Protein AF-A0A8J1VUS4-F1 (afdb_monomer)

Foldseek 3Di:
DDDQKFWDWAWAVVDVVIWIKIWMWHDDPQKIKIKIWTDDPDPDIWIWIFIGHDDVPPDDPVQQSVQRVVPQWDKDFDDDPDPWTWIWIWRDGPPDDIDTTITTTDPPVVVCVVVVVVSVVVVVVVVPPDPPVVVVVVVVVVVVVVVVVVVVVVVVVVVVVVVVCVVVVPPDDDDDDDDDDDDDDDDDDDDDDDDDDDDDDDDDDDDDDDD

Secondary structure (DSSP, 8-state):
----EEEEEEEETTSSS-EEEEEEEEEETTEEEEEEEEEETTTEEEEEEEEEE--TTT--HHHHHHHHHTT-EEEEE---SSS---EEEEE--TTSPPEEEEEEE-S-GGGGHHHHHHHHHHHHHHTTS---HHHHHHHHHHHHHHHHHHHHHHHHHHHHHHHHHHHHTTS--------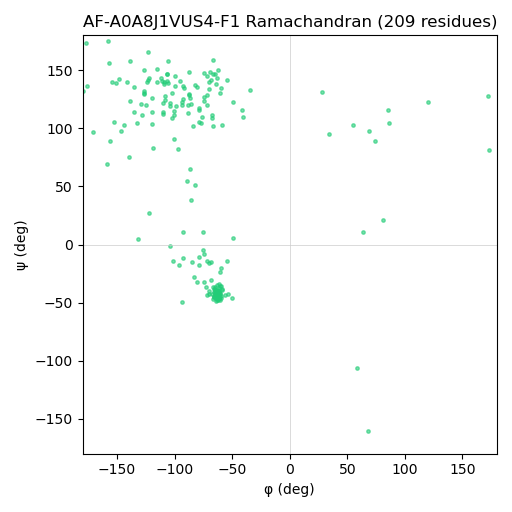--PPP---------------------------

Mean predicted aligned error: 17.46 Å

Solvent-accessible surface area (backbone atoms only — not comparable to full-atom values): 13247 Å² total; per-residue (Å²): 132,86,79,62,63,48,70,45,80,38,78,43,73,87,43,89,73,62,45,60,34,42,37,37,38,36,62,54,92,79,30,30,44,34,38,39,35,31,80,46,79,94,87,41,67,46,34,28,40,32,75,48,75,72,51,92,85,75,67,63,67,68,53,54,53,48,20,53,75,72,57,36,54,50,80,45,81,45,91,52,98,52,99,60,65,28,38,29,42,37,38,47,34,86,100,52,78,68,46,77,44,71,21,40,69,44,91,65,43,80,81,45,49,68,60,52,50,54,48,50,54,52,55,56,56,56,71,68,55,77,76,56,65,66,59,57,50,50,52,53,53,52,50,54,52,51,52,50,50,52,51,50,52,51,50,50,51,51,52,50,51,53,51,47,51,61,66,69,68,68,85,81,76,82,92,76,80,85,78,86,78,85,83,82,87,82,89,77,90,83,86,87,80,86,84,87,75,89,78,86,80,84,89,84,79,77,86,88,86,91,133

Radius of gyration: 33.49 Å; Cα contacts (8 Å, |Δi|>4): 218; chains: 1; bounding box: 90×68×63 Å

Nearest PDB structures (foldseek):
  3qwm-assembly1_A-2  TM=2.963E-01  e=3.599E-01  Homo sapiens
  5nly-assembly1_A  TM=3.372E-01  e=8.463E-01  Homo sapiens
  4c0a-assembly2_A  TM=2.879E-01  e=6.478E-01  Homo sapiens
  1obu-assembly1_B  TM=2.461E-01  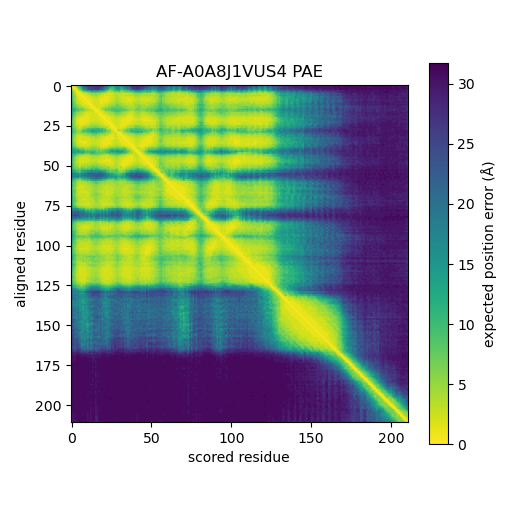e=1.230E+00  Homarus gammarus

Structure (mmCIF, N/CA/C/O backbone):
data_AF-A0A8J1VUS4-F1
#
_entry.id   AF-A0A8J1VUS4-F1
#
loop_
_atom_site.group_PDB
_atom_site.id
_atom_site.type_symbol
_atom_site.label_atom_id
_atom_site.label_alt_id
_atom_site.label_comp_id
_atom_site.label_asym_id
_atom_site.label_entity_id
_atom_site.label_seq_id
_atom_site.pdbx_PDB_ins_code
_atom_site.Cartn_x
_atom_site.Cartn_y
_atom_site.Cartn_z
_atom_site.occupancy
_atom_site.B_iso_or_equiv
_atom_site.auth_seq_id
_atom_site.auth_comp_id
_atom_site.auth_asym_id
_atom_site.auth_atom_id
_atom_site.pdbx_PDB_model_num
ATOM 1 N N . MET A 1 1 ? 16.080 -15.128 7.575 1.00 31.81 1 MET A N 1
ATOM 2 C CA . MET A 1 1 ? 15.874 -14.695 6.175 1.00 31.81 1 MET A CA 1
ATOM 3 C C . MET A 1 1 ? 15.305 -13.288 6.236 1.00 31.81 1 MET A C 1
ATOM 5 O O . MET A 1 1 ? 14.175 -13.146 6.674 1.00 31.81 1 MET A O 1
ATOM 9 N N . SER A 1 2 ? 16.121 -12.262 5.977 1.00 37.81 2 SER A N 1
ATOM 10 C CA . SER A 1 2 ? 15.735 -10.862 6.221 1.00 37.81 2 SER A CA 1
ATOM 11 C C . SER A 1 2 ? 14.703 -10.403 5.193 1.00 37.81 2 SER A C 1
ATOM 13 O O . SER A 1 2 ? 14.959 -10.454 3.991 1.00 37.81 2 SER A O 1
ATOM 15 N N . ALA A 1 3 ? 13.533 -10.011 5.685 1.00 51.19 3 ALA A N 1
ATOM 16 C CA . ALA A 1 3 ? 12.338 -9.664 4.932 1.00 51.19 3 ALA A CA 1
ATOM 17 C C . ALA A 1 3 ? 12.338 -8.184 4.510 1.00 51.19 3 ALA A C 1
ATOM 19 O O . ALA A 1 3 ? 11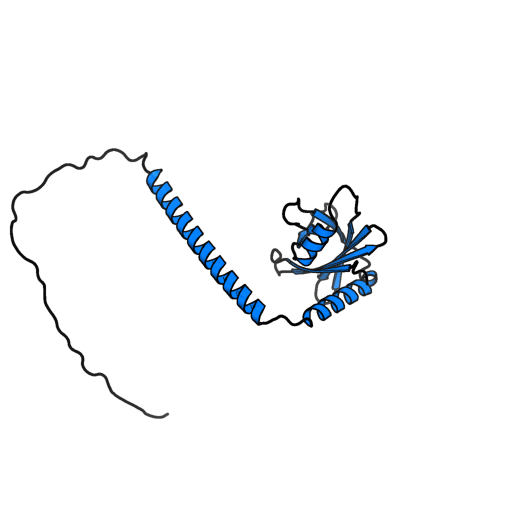.487 -7.419 4.938 1.00 51.19 3 ALA A O 1
ATOM 20 N N . ASP A 1 4 ? 13.270 -7.766 3.654 1.00 71.62 4 ASP A N 1
ATOM 21 C CA . ASP A 1 4 ? 13.363 -6.358 3.217 1.00 71.62 4 ASP A CA 1
ATOM 22 C C . ASP A 1 4 ? 12.438 -6.046 2.009 1.00 71.62 4 ASP A C 1
ATOM 24 O O . ASP A 1 4 ? 12.797 -5.311 1.083 1.00 71.62 4 ASP A O 1
ATOM 28 N N . SER A 1 5 ? 11.236 -6.633 2.009 1.00 79.62 5 SER A N 1
ATOM 29 C CA . SER A 1 5 ? 10.191 -6.398 1.006 1.00 79.62 5 SER A CA 1
ATOM 30 C C . SER A 1 5 ? 8.837 -6.209 1.683 1.00 79.62 5 SER A C 1
ATOM 32 O O . SER A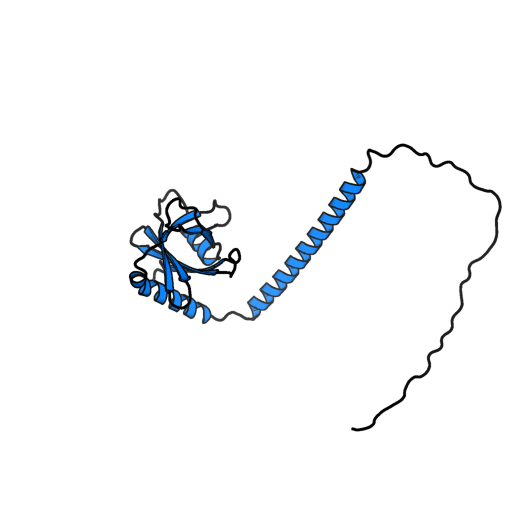 1 5 ? 8.279 -7.158 2.239 1.00 79.62 5 SER A O 1
ATOM 34 N N . LEU A 1 6 ? 8.282 -5.008 1.568 1.00 87.62 6 LEU A N 1
ATOM 35 C CA . LEU A 1 6 ? 6.936 -4.665 2.015 1.00 87.62 6 LEU A CA 1
ATOM 36 C C . LEU A 1 6 ? 5.983 -4.685 0.827 1.00 87.62 6 LEU A C 1
ATOM 38 O O . LEU A 1 6 ? 6.347 -4.307 -0.287 1.00 87.62 6 LEU A O 1
ATOM 42 N N . TYR A 1 7 ? 4.752 -5.112 1.072 1.00 89.88 7 TYR A N 1
ATOM 43 C CA . TYR A 1 7 ? 3.714 -5.173 0.055 1.00 89.88 7 TYR A CA 1
ATOM 44 C C . TYR A 1 7 ? 2.341 -4.992 0.693 1.00 89.88 7 TYR A C 1
ATOM 46 O O . TYR A 1 7 ? 2.058 -5.546 1.759 1.00 89.88 7 TYR A O 1
ATOM 54 N N . GLN A 1 8 ? 1.487 -4.221 0.025 1.00 90.06 8 GLN A N 1
ATOM 55 C CA . GLN A 1 8 ? 0.143 -3.926 0.499 1.00 90.06 8 GLN A CA 1
ATOM 56 C C . GLN A 1 8 ? -0.791 -3.600 -0.669 1.00 90.06 8 GLN A C 1
ATOM 58 O O . GLN A 1 8 ? -0.419 -2.880 -1.594 1.00 90.06 8 GLN A O 1
ATOM 63 N N . VAL A 1 9 ? -2.027 -4.093 -0.601 1.00 92.00 9 VAL A N 1
ATOM 64 C CA . VAL A 1 9 ? -3.112 -3.637 -1.476 1.00 92.00 9 VAL A CA 1
ATOM 65 C C . VAL A 1 9 ? -3.776 -2.412 -0.843 1.00 92.00 9 VAL A C 1
ATOM 67 O O . VAL A 1 9 ? -4.204 -2.459 0.309 1.00 92.00 9 VAL A O 1
ATOM 70 N N . ILE A 1 10 ? -3.859 -1.317 -1.593 1.00 91.94 10 ILE A N 1
ATOM 71 C CA . ILE A 1 10 ? -4.486 -0.059 -1.185 1.00 91.94 10 ILE A CA 1
ATOM 72 C C . ILE A 1 10 ? -5.790 0.106 -1.964 1.00 91.94 10 ILE A C 1
ATOM 74 O O . ILE A 1 10 ? -5.797 0.100 -3.197 1.00 91.94 10 ILE A O 1
ATOM 78 N N . HIS A 1 11 ? -6.894 0.288 -1.244 1.00 90.31 11 HIS A N 1
ATOM 79 C CA . HIS A 1 11 ? -8.218 0.510 -1.818 1.00 90.31 11 HIS A CA 1
ATOM 80 C C . HIS A 1 11 ? -8.564 2.004 -1.779 1.00 90.31 11 HIS A C 1
ATOM 82 O O . HIS A 1 11 ? -8.784 2.573 -0.713 1.00 90.31 11 HIS A O 1
ATOM 88 N N . ASP A 1 12 ? -8.630 2.651 -2.942 1.00 88.44 12 ASP A N 1
ATOM 89 C CA . ASP A 1 12 ? -8.973 4.069 -3.061 1.00 88.44 12 ASP A CA 1
ATOM 90 C C . ASP A 1 12 ? -10.435 4.255 -3.481 1.00 88.44 12 ASP A C 1
ATOM 92 O O . ASP A 1 12 ? -10.783 4.345 -4.664 1.00 88.44 12 ASP A O 1
ATOM 96 N N . HIS A 1 13 ? -11.299 4.350 -2.472 1.00 85.69 13 HIS A N 1
ATOM 97 C CA . HIS A 1 13 ? -12.739 4.564 -2.632 1.00 85.69 13 HIS A CA 1
ATOM 98 C C . HIS A 1 13 ? -13.120 6.001 -3.022 1.00 85.69 13 HIS A C 1
ATOM 100 O O . HIS A 1 13 ? -14.293 6.271 -3.270 1.00 85.69 13 HIS A O 1
ATOM 106 N N . ARG A 1 14 ? -12.156 6.932 -3.084 1.00 83.00 14 ARG A N 1
ATOM 107 C CA . ARG A 1 14 ? -12.409 8.330 -3.479 1.00 83.00 14 ARG A CA 1
ATOM 108 C C . ARG A 1 14 ? -12.545 8.497 -4.991 1.00 83.00 14 ARG A C 1
ATOM 110 O O . ARG A 1 14 ? -13.047 9.516 -5.456 1.00 83.00 14 ARG A O 1
ATOM 117 N N . THR A 1 15 ? -12.087 7.514 -5.763 1.00 79.75 15 THR A N 1
ATOM 118 C CA . THR A 1 15 ? -12.245 7.495 -7.219 1.00 79.75 15 THR A CA 1
ATOM 119 C C . THR A 1 15 ? -13.572 6.851 -7.619 1.00 79.75 15 THR A C 1
ATOM 121 O O . THR A 1 15 ? -14.079 5.969 -6.930 1.00 79.75 15 THR A O 1
ATOM 124 N N . GLN A 1 16 ? -14.148 7.302 -8.736 1.00 81.69 16 GLN A N 1
ATOM 125 C CA . GLN A 1 16 ? -15.306 6.666 -9.365 1.00 81.69 16 GLN A CA 1
ATOM 126 C C . GLN A 1 16 ? -14.920 6.220 -10.785 1.00 81.69 16 GLN A C 1
ATOM 128 O O . GLN A 1 16 ? -14.615 7.080 -11.616 1.00 81.69 16 GLN A O 1
ATOM 133 N N . PRO A 1 17 ? -14.884 4.904 -11.072 1.00 84.38 17 PRO A N 1
ATOM 134 C CA . PRO A 1 17 ? -15.067 3.790 -10.128 1.00 84.38 17 PRO A CA 1
ATOM 135 C C . PRO A 1 17 ? -13.922 3.696 -9.091 1.00 84.38 17 PRO A C 1
ATOM 137 O O . PRO A 1 17 ? -12.833 4.210 -9.374 1.00 84.38 17 PRO A O 1
ATOM 140 N N . PRO A 1 18 ? -14.141 3.045 -7.924 1.00 87.44 18 PRO A N 1
ATOM 141 C CA . PRO A 1 18 ? -13.089 2.786 -6.943 1.00 87.44 18 PRO A CA 1
ATOM 142 C C . PRO A 1 18 ? -11.904 2.064 -7.574 1.00 87.44 18 PRO A C 1
ATOM 144 O O . PRO A 1 18 ? -12.083 1.171 -8.404 1.00 87.44 18 PRO A O 1
ATOM 147 N N . ARG A 1 19 ? -10.692 2.428 -7.158 1.00 89.00 19 ARG A N 1
ATOM 148 C CA . ARG A 1 19 ? -9.454 1.857 -7.696 1.00 89.00 19 ARG A CA 1
ATOM 149 C C . ARG A 1 19 ? -8.689 1.088 -6.641 1.00 89.00 19 ARG A C 1
ATOM 151 O O . ARG A 1 19 ? -8.751 1.395 -5.455 1.00 89.00 19 ARG A O 1
ATOM 158 N N . GLN A 1 20 ? -7.948 0.095 -7.106 1.00 91.94 20 GLN A N 1
ATOM 159 C CA . GLN A 1 20 ? -7.028 -0.672 -6.286 1.00 91.94 20 GLN A CA 1
ATOM 160 C C . GLN A 1 20 ? -5.612 -0.425 -6.776 1.00 91.94 20 GLN A C 1
ATOM 162 O O . GLN A 1 20 ? -5.353 -0.362 -7.983 1.00 91.94 20 GLN A O 1
ATOM 167 N N . TYR A 1 21 ? -4.704 -0.293 -5.825 1.00 93.69 21 TYR A N 1
ATOM 168 C CA . TYR A 1 21 ? -3.285 -0.194 -6.089 1.00 93.69 21 TYR A CA 1
ATOM 169 C C . TYR A 1 21 ? -2.566 -1.296 -5.329 1.00 93.69 21 TYR A C 1
ATOM 171 O O . TYR A 1 21 ? -2.908 -1.586 -4.187 1.00 93.69 21 TYR A O 1
ATOM 179 N N . LEU A 1 22 ? -1.551 -1.889 -5.941 1.00 94.44 22 LEU A N 1
ATOM 180 C CA . LEU A 1 22 ? -0.591 -2.717 -5.227 1.00 94.44 22 LEU A CA 1
ATOM 181 C C . LEU A 1 22 ? 0.655 -1.875 -4.981 1.00 94.44 22 LEU A C 1
ATOM 183 O O . LEU A 1 22 ? 1.333 -1.466 -5.920 1.00 94.44 22 LEU A O 1
ATOM 187 N N . PHE A 1 23 ? 0.936 -1.605 -3.716 1.00 93.94 23 PHE A N 1
ATOM 188 C CA . PHE A 1 23 ? 2.159 -0.957 -3.283 1.00 93.94 23 PHE A CA 1
ATOM 189 C C . PHE A 1 23 ? 3.204 -2.011 -2.939 1.00 93.94 23 PHE A C 1
ATOM 191 O O . PHE A 1 23 ? 2.901 -2.998 -2.265 1.00 93.94 23 PHE A O 1
ATOM 198 N N . THR A 1 24 ? 4.440 -1.782 -3.372 1.00 92.81 24 THR A N 1
ATOM 199 C CA . THR A 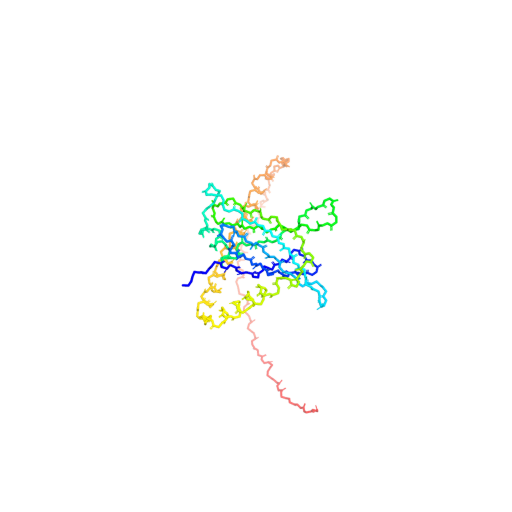1 24 ? 5.593 -2.575 -2.955 1.00 92.81 24 THR A CA 1
ATOM 200 C C . THR A 1 24 ? 6.759 -1.658 -2.616 1.00 92.81 24 THR A C 1
ATOM 202 O O . THR A 1 24 ? 7.079 -0.757 -3.394 1.00 92.81 24 THR A O 1
ATOM 205 N N . ALA A 1 25 ? 7.435 -1.930 -1.505 1.00 90.31 25 ALA A N 1
ATOM 206 C CA . ALA A 1 25 ? 8.696 -1.298 -1.153 1.00 90.31 25 ALA A CA 1
ATOM 207 C C . ALA A 1 25 ? 9.761 -2.382 -1.032 1.00 90.31 25 ALA A C 1
ATOM 209 O O . ALA A 1 25 ? 9.581 -3.356 -0.307 1.00 90.31 25 ALA A O 1
ATOM 210 N N . ASN A 1 26 ? 10.863 -2.227 -1.756 1.00 88.25 26 ASN A N 1
ATOM 211 C CA . ASN A 1 26 ? 11.967 -3.177 -1.738 1.00 88.25 26 ASN A CA 1
ATOM 212 C C . ASN A 1 26 ? 13.260 -2.445 -1.435 1.00 88.25 26 ASN A C 1
ATOM 214 O O . ASN A 1 26 ? 13.564 -1.437 -2.077 1.00 88.25 26 ASN A O 1
ATOM 218 N N . ARG A 1 27 ? 14.047 -2.971 -0.504 1.00 82.19 27 ARG A N 1
ATOM 219 C CA . ARG A 1 27 ? 15.335 -2.366 -0.193 1.00 82.19 27 ARG A CA 1
ATOM 220 C C . ARG A 1 27 ? 16.352 -2.650 -1.295 1.00 82.19 27 ARG A C 1
ATOM 222 O O . ARG A 1 27 ? 16.593 -3.795 -1.671 1.00 82.19 27 ARG A O 1
ATOM 229 N N . VAL A 1 28 ? 16.974 -1.591 -1.796 1.00 77.75 28 VAL A N 1
ATOM 230 C CA . VAL A 1 28 ? 18.088 -1.629 -2.741 1.00 77.75 28 VAL A CA 1
ATOM 231 C C . VAL A 1 28 ? 19.267 -0.939 -2.066 1.00 77.75 28 VAL A C 1
ATOM 233 O O . VAL A 1 28 ? 19.314 0.283 -1.957 1.00 77.75 28 VAL A O 1
ATOM 236 N N . LEU A 1 29 ? 20.233 -1.731 -1.594 1.00 77.88 29 LEU A N 1
ATOM 237 C CA . LEU A 1 29 ? 21.363 -1.247 -0.794 1.00 77.88 29 LEU A CA 1
ATOM 238 C C . LEU A 1 29 ? 20.890 -0.535 0.492 1.00 77.88 29 LEU A C 1
ATOM 240 O O . LEU A 1 29 ? 20.461 -1.195 1.439 1.00 77.88 29 LEU A O 1
ATOM 244 N N . ARG A 1 30 ? 20.992 0.799 0.543 1.00 76.62 30 ARG A N 1
ATOM 245 C CA . ARG A 1 30 ? 20.582 1.632 1.686 1.00 76.62 30 ARG A CA 1
ATOM 246 C C . ARG A 1 30 ? 19.231 2.317 1.486 1.00 76.62 30 ARG A C 1
ATOM 248 O O . ARG A 1 30 ? 18.652 2.756 2.472 1.00 76.62 30 ARG A O 1
ATOM 255 N N . ASP A 1 31 ? 18.726 2.344 0.258 1.00 82.81 31 ASP A N 1
ATOM 256 C CA . ASP A 1 31 ? 17.499 3.049 -0.096 1.00 82.81 31 ASP A CA 1
ATOM 257 C C . ASP A 1 31 ? 16.348 2.070 -0.322 1.00 82.81 31 ASP A C 1
ATOM 259 O O . ASP A 1 31 ? 16.544 0.893 -0.632 1.00 82.81 31 ASP A O 1
ATOM 263 N N . TRP A 1 32 ? 15.125 2.567 -0.204 1.00 85.75 32 TRP A N 1
ATOM 264 C CA . TRP A 1 32 ? 13.918 1.824 -0.532 1.00 85.75 32 TRP A CA 1
ATOM 265 C C . TRP A 1 32 ? 13.425 2.216 -1.918 1.00 85.75 32 TRP A C 1
ATOM 267 O O . TRP A 1 32 ? 13.077 3.366 -2.177 1.00 85.75 32 TRP A O 1
ATOM 277 N N . GLY A 1 33 ? 13.367 1.244 -2.822 1.00 89.56 33 GLY A N 1
ATOM 278 C CA . GLY A 1 33 ? 12.673 1.383 -4.093 1.00 89.56 33 GLY A CA 1
ATOM 279 C C . GLY A 1 33 ? 11.175 1.205 -3.879 1.00 89.56 33 GLY A C 1
ATOM 280 O O . GLY A 1 33 ? 10.734 0.117 -3.505 1.00 89.56 33 GLY A O 1
ATOM 281 N N . LEU A 1 34 ? 10.410 2.262 -4.130 1.00 91.88 34 LEU A N 1
ATOM 282 C CA . LEU A 1 34 ? 8.959 2.294 -3.986 1.00 91.88 34 LEU A CA 1
ATOM 283 C C . LEU A 1 34 ? 8.293 2.121 -5.341 1.00 91.88 34 LEU A C 1
ATOM 285 O O . LEU A 1 34 ? 8.707 2.740 -6.324 1.00 91.88 34 LEU A O 1
ATOM 289 N N . GLN A 1 35 ? 7.255 1.296 -5.389 1.00 93.69 35 GLN A N 1
ATOM 290 C CA . GLN A 1 35 ? 6.521 0.990 -6.608 1.00 93.69 35 GLN A CA 1
ATOM 291 C C . GLN A 1 35 ? 5.027 0.894 -6.320 1.00 93.69 35 GLN A C 1
ATOM 293 O O . GLN A 1 35 ? 4.614 0.333 -5.307 1.00 93.69 35 GLN A O 1
ATOM 298 N N . LEU A 1 36 ? 4.226 1.435 -7.231 1.00 94.69 36 LEU A N 1
ATOM 299 C CA . LEU A 1 36 ? 2.774 1.409 -7.166 1.00 94.69 36 LEU A CA 1
ATOM 300 C C . LEU A 1 36 ? 2.226 0.902 -8.495 1.00 94.69 36 LEU A C 1
ATOM 302 O O . LEU A 1 36 ? 2.470 1.508 -9.535 1.00 94.69 36 LEU A O 1
ATOM 306 N N . PHE A 1 37 ? 1.481 -0.193 -8.447 1.00 94.69 37 PHE A N 1
ATOM 307 C CA . PHE A 1 37 ? 0.893 -0.855 -9.606 1.00 94.69 37 PHE A CA 1
ATOM 308 C C . PHE A 1 37 ? -0.620 -0.650 -9.612 1.00 94.69 37 PHE A C 1
ATOM 310 O O . PHE A 1 37 ? -1.259 -0.746 -8.565 1.00 94.69 37 PHE A O 1
ATOM 317 N N . THR A 1 38 ? -1.218 -0.405 -10.777 1.00 92.81 38 THR A N 1
ATOM 318 C CA . THR A 1 38 ? -2.681 -0.417 -10.935 1.00 92.81 38 THR A CA 1
ATOM 319 C C . THR A 1 38 ? -3.063 -0.885 -12.337 1.00 92.81 38 THR A C 1
ATOM 321 O O . THR A 1 38 ? -2.376 -0.515 -13.297 1.00 92.81 38 THR A O 1
ATOM 324 N N . PRO A 1 39 ? -4.142 -1.669 -12.489 1.00 90.19 39 PRO A N 1
ATOM 325 C CA . PRO A 1 39 ? -4.685 -1.956 -13.808 1.00 90.19 39 PRO A CA 1
ATOM 326 C C . PRO A 1 39 ? -5.188 -0.667 -14.469 1.00 90.19 39 PRO A C 1
ATOM 328 O O . PRO A 1 39 ? -5.736 0.234 -13.821 1.00 90.19 39 PRO A O 1
ATOM 331 N N . HIS A 1 40 ? -5.007 -0.572 -15.777 1.00 84.62 40 HIS A N 1
ATOM 332 C CA . HIS A 1 40 ? -5.470 0.527 -16.600 1.00 84.62 40 HIS A CA 1
ATOM 333 C C . HIS A 1 40 ? -6.172 -0.020 -17.843 1.00 84.62 40 HIS A C 1
ATOM 335 O O . HIS A 1 40 ? -5.530 -0.480 -18.769 1.00 84.62 40 HIS A O 1
ATOM 341 N N . GLY A 1 41 ? -7.504 0.034 -17.879 1.00 81.38 41 GLY A N 1
ATOM 342 C CA . GLY A 1 41 ? -8.247 -0.671 -18.929 1.00 81.38 41 GLY A CA 1
ATOM 343 C C . GLY A 1 41 ? -8.133 -2.190 -18.773 1.00 81.38 41 GLY A C 1
ATOM 344 O O . GLY A 1 41 ? -7.828 -2.668 -17.681 1.00 81.38 41 GLY A O 1
ATOM 345 N N . ASP A 1 42 ? -8.405 -2.923 -19.850 1.00 77.19 42 ASP A N 1
ATOM 346 C CA . ASP A 1 42 ? -8.569 -4.379 -19.779 1.00 77.19 42 ASP A CA 1
ATOM 347 C C . ASP A 1 42 ? -7.230 -5.140 -19.764 1.00 77.19 42 ASP A C 1
ATOM 349 O O . ASP A 1 42 ? -7.126 -6.147 -19.071 1.00 77.19 42 ASP A O 1
ATOM 353 N N . ASP A 1 43 ? -6.191 -4.619 -20.432 1.00 78.00 43 ASP A N 1
ATOM 354 C CA . ASP A 1 43 ? -4.904 -5.320 -20.621 1.00 78.00 43 ASP A CA 1
ATOM 355 C C . ASP A 1 43 ? -3.656 -4.474 -20.298 1.00 78.00 43 ASP A C 1
ATOM 357 O O . ASP A 1 43 ? -2.529 -4.923 -20.517 1.00 78.00 43 ASP A O 1
ATOM 361 N N . ASP A 1 44 ? -3.816 -3.247 -19.796 1.00 85.88 44 ASP A N 1
ATOM 362 C CA . ASP A 1 44 ? -2.681 -2.365 -19.502 1.00 85.88 44 ASP A CA 1
ATOM 363 C C . ASP A 1 44 ? -2.431 -2.231 -17.990 1.00 85.88 44 ASP A C 1
ATOM 365 O O . ASP A 1 44 ? -3.332 -2.291 -17.149 1.00 85.88 44 ASP A O 1
ATOM 369 N N . LEU A 1 45 ? -1.158 -2.086 -17.630 1.00 90.25 45 LEU A N 1
ATOM 370 C CA . LEU A 1 45 ? -0.673 -1.990 -16.261 1.00 90.25 45 LEU A CA 1
ATOM 371 C C . LEU A 1 45 ? 0.135 -0.708 -16.137 1.00 90.25 45 LEU A C 1
ATOM 373 O O . LEU A 1 45 ? 1.176 -0.551 -16.769 1.00 90.25 45 LEU A O 1
ATOM 377 N N . ARG A 1 46 ? -0.287 0.190 -15.248 1.00 91.31 46 ARG A N 1
ATOM 378 C CA . ARG A 1 46 ? 0.499 1.385 -14.936 1.00 91.31 46 ARG A CA 1
ATOM 379 C C . ARG A 1 46 ? 1.353 1.167 -13.705 1.00 91.31 46 ARG A C 1
ATOM 381 O O . ARG A 1 46 ? 0.903 0.584 -12.715 1.00 91.31 46 ARG A O 1
ATOM 388 N N . VAL A 1 47 ? 2.572 1.692 -13.774 1.00 93.69 47 VAL A N 1
ATOM 389 C CA . VAL A 1 47 ? 3.551 1.638 -12.692 1.00 93.69 47 VAL A CA 1
ATOM 390 C C . VAL A 1 47 ? 4.038 3.042 -12.388 1.00 93.69 47 VAL A C 1
ATOM 392 O O . VAL A 1 47 ? 4.459 3.767 -13.287 1.00 93.69 47 VAL A O 1
ATOM 395 N N . TRP A 1 48 ? 4.021 3.404 -11.109 1.00 94.44 48 TRP A N 1
ATOM 396 C CA . TRP A 1 48 ? 4.746 4.563 -10.606 1.00 94.44 48 TRP A CA 1
ATOM 397 C C . TRP A 1 48 ? 5.896 4.103 -9.732 1.00 94.44 48 TRP A C 1
ATOM 399 O O . TRP A 1 48 ? 5.751 3.153 -8.965 1.00 94.44 48 TRP A O 1
ATOM 409 N N . THR A 1 49 ? 7.032 4.783 -9.839 1.00 93.12 49 THR A N 1
ATOM 410 C CA . THR A 1 49 ? 8.247 4.460 -9.095 1.00 93.12 49 THR A CA 1
ATOM 411 C C . THR A 1 49 ? 8.766 5.673 -8.342 1.00 93.12 49 THR A C 1
ATOM 413 O O . THR A 1 49 ? 8.582 6.820 -8.752 1.00 93.12 49 THR A O 1
ATOM 416 N N . GLY A 1 50 ? 9.424 5.418 -7.222 1.00 90.56 50 GLY A N 1
ATOM 417 C CA . GLY A 1 50 ? 10.112 6.431 -6.443 1.00 90.56 50 GLY A CA 1
ATOM 418 C C . GLY A 1 50 ? 11.179 5.801 -5.570 1.00 90.56 50 GLY A C 1
ATOM 419 O O . GLY A 1 50 ? 11.331 4.579 -5.518 1.00 90.56 50 GLY A O 1
ATOM 420 N N . VAL A 1 51 ? 11.933 6.655 -4.894 1.00 87.75 51 VAL A N 1
ATOM 421 C CA . VAL A 1 51 ? 12.988 6.234 -3.979 1.00 87.75 51 VAL A CA 1
ATOM 422 C C . VAL A 1 51 ? 12.737 6.904 -2.644 1.00 87.75 51 VAL A C 1
ATOM 424 O O . VAL A 1 51 ? 12.557 8.119 -2.582 1.00 87.75 51 VAL A O 1
ATOM 427 N N . TRP A 1 52 ? 12.739 6.109 -1.585 1.00 84.50 52 TRP A N 1
ATOM 428 C CA . TRP A 1 52 ? 12.792 6.594 -0.221 1.00 84.50 52 TRP A CA 1
ATOM 429 C C . TRP A 1 52 ? 14.213 6.412 0.304 1.00 84.50 52 TRP A C 1
ATOM 431 O O . TRP A 1 52 ? 14.690 5.295 0.505 1.00 84.50 52 TRP A O 1
ATOM 441 N N . MET A 1 53 ? 14.900 7.540 0.466 1.00 77.75 53 MET A N 1
ATOM 442 C CA . MET A 1 53 ? 16.239 7.588 1.039 1.00 77.75 53 MET A CA 1
ATOM 443 C C . MET A 1 53 ? 16.114 7.656 2.552 1.00 77.75 53 MET A C 1
ATOM 445 O O . MET A 1 53 ? 15.518 8.596 3.080 1.00 77.75 53 MET A O 1
ATOM 449 N N . PHE A 1 54 ? 16.684 6.675 3.245 1.00 68.25 54 PHE A N 1
ATOM 450 C CA . PHE A 1 54 ? 16.747 6.712 4.697 1.00 68.25 54 PHE A CA 1
ATOM 451 C C . PHE A 1 54 ? 17.855 7.682 5.106 1.00 68.25 54 PHE A C 1
ATOM 453 O O . PHE A 1 54 ? 19.044 7.385 4.972 1.00 68.25 54 PHE A O 1
ATOM 460 N N . ARG A 1 55 ? 17.475 8.869 5.574 1.00 66.56 55 ARG A N 1
ATOM 461 C CA . ARG A 1 55 ? 18.389 9.734 6.317 1.00 66.56 55 ARG A CA 1
ATOM 462 C C . ARG A 1 55 ? 18.162 9.412 7.786 1.00 66.56 55 ARG A C 1
ATOM 464 O O . ARG A 1 55 ? 17.039 9.514 8.257 1.00 66.56 55 ARG A O 1
ATOM 471 N N . GLU A 1 56 ? 19.218 9.012 8.491 1.00 53.62 56 GLU A N 1
ATOM 472 C CA . GLU A 1 56 ? 19.175 8.571 9.900 1.00 53.62 56 GLU A CA 1
ATOM 473 C C . GLU A 1 56 ? 18.527 9.585 10.865 1.00 53.62 56 GLU A C 1
ATOM 475 O O . GLU A 1 56 ? 18.205 9.229 11.991 1.00 53.62 56 GLU A O 1
ATOM 480 N N . ALA A 1 57 ? 18.333 10.834 10.432 1.00 56.03 57 ALA A N 1
ATOM 481 C CA . ALA A 1 57 ? 17.714 11.902 11.208 1.00 56.03 57 ALA A CA 1
ATOM 482 C C . ALA A 1 57 ? 16.194 12.045 11.010 1.00 56.03 57 ALA A C 1
ATOM 484 O O . ALA A 1 57 ? 15.585 12.801 11.761 1.00 56.03 57 ALA A O 1
ATOM 485 N N . ASP A 1 58 ? 15.596 11.378 10.015 1.00 62.66 58 ASP A N 1
ATOM 486 C CA . ASP A 1 58 ? 14.234 11.713 9.601 1.00 62.66 58 ASP A CA 1
ATOM 487 C C . ASP A 1 58 ? 13.182 10.846 10.320 1.00 62.66 58 ASP A C 1
ATOM 489 O O . ASP A 1 58 ? 12.272 11.428 10.896 1.00 62.66 58 ASP A O 1
ATOM 493 N N . PHE A 1 59 ? 13.293 9.504 10.371 1.00 67.06 59 PHE A N 1
ATOM 494 C CA . PHE A 1 59 ? 12.265 8.628 10.983 1.00 67.06 59 PHE A CA 1
ATOM 495 C C . PHE A 1 59 ? 12.808 7.260 11.421 1.00 67.06 59 PHE A C 1
ATOM 497 O O . PHE A 1 59 ? 13.778 6.763 10.846 1.00 67.06 59 PHE A O 1
ATOM 504 N N . ASP A 1 60 ? 12.145 6.610 12.384 1.00 76.06 60 ASP A N 1
ATOM 505 C CA . ASP A 1 60 ? 12.425 5.213 12.726 1.00 76.06 60 ASP A CA 1
ATOM 506 C C . ASP A 1 60 ? 11.863 4.277 11.642 1.00 76.06 60 ASP A C 1
ATOM 508 O O . ASP A 1 60 ? 10.672 4.281 11.318 1.00 76.06 60 ASP A O 1
ATOM 512 N N . LYS A 1 61 ? 12.740 3.449 11.067 1.00 77.38 61 LYS A N 1
ATOM 513 C CA . LYS A 1 61 ? 12.383 2.444 10.059 1.00 77.38 61 LYS A CA 1
ATOM 514 C C . LYS A 1 61 ? 11.256 1.540 10.564 1.00 77.38 61 LYS A C 1
ATOM 516 O O . LYS A 1 61 ? 10.347 1.221 9.798 1.00 77.38 61 LYS A O 1
ATOM 521 N N . GLU A 1 62 ? 11.333 1.118 11.822 1.00 81.81 62 GLU A N 1
ATOM 522 C CA . GLU A 1 62 ? 10.403 0.147 12.400 1.00 81.81 62 GLU A CA 1
ATOM 523 C C . GLU A 1 62 ? 8.983 0.715 12.468 1.00 81.81 62 GLU A C 1
ATOM 525 O O . GLU A 1 62 ? 8.015 0.010 12.175 1.00 81.81 62 GLU A O 1
ATOM 530 N N . VAL A 1 63 ? 8.860 2.014 12.749 1.00 82.94 63 VAL A N 1
ATOM 531 C CA . VAL A 1 63 ? 7.578 2.724 12.808 1.00 82.94 63 VAL A CA 1
ATOM 532 C C . VAL A 1 63 ? 6.916 2.787 11.431 1.00 82.94 63 VAL A C 1
ATOM 534 O O . VAL A 1 63 ? 5.728 2.480 11.293 1.00 82.94 63 VAL A O 1
ATOM 537 N N . VAL A 1 64 ? 7.681 3.098 10.382 1.00 80.38 64 VAL A N 1
ATOM 538 C CA . VAL A 1 64 ? 7.155 3.141 9.008 1.00 80.38 64 VAL A CA 1
ATOM 539 C C . VAL A 1 64 ? 6.762 1.746 8.519 1.00 80.38 64 VAL A C 1
ATOM 541 O O . VAL A 1 64 ? 5.696 1.575 7.926 1.00 80.38 64 VAL A O 1
ATOM 544 N N . GLU A 1 65 ? 7.580 0.727 8.790 1.00 83.38 65 GLU A N 1
ATOM 545 C CA . GLU A 1 65 ? 7.249 -0.663 8.453 1.00 83.38 65 GLU A CA 1
ATOM 546 C C . GLU A 1 65 ? 5.987 -1.141 9.183 1.00 83.38 65 GLU A C 1
ATOM 548 O O . GLU A 1 65 ? 5.136 -1.801 8.578 1.00 83.38 65 GLU A O 1
ATOM 553 N N . ALA A 1 66 ? 5.830 -0.784 10.460 1.00 84.62 66 ALA A N 1
ATOM 554 C CA . ALA A 1 66 ? 4.638 -1.093 11.240 1.00 84.62 66 ALA A CA 1
ATOM 555 C C . ALA A 1 66 ? 3.395 -0.399 10.670 1.00 84.62 66 ALA A C 1
ATOM 557 O O . ALA A 1 66 ? 2.379 -1.062 10.464 1.00 84.62 66 ALA A O 1
ATOM 558 N N . ALA A 1 67 ? 3.484 0.891 10.333 1.00 86.06 67 ALA A N 1
ATOM 559 C CA . ALA A 1 67 ? 2.396 1.633 9.699 1.00 86.06 67 ALA A CA 1
ATOM 560 C C . ALA A 1 67 ? 1.980 0.998 8.362 1.00 86.06 67 ALA A C 1
ATOM 562 O O . ALA A 1 67 ? 0.786 0.868 8.077 1.00 86.06 67 ALA A O 1
ATOM 563 N N . ILE A 1 68 ? 2.957 0.525 7.578 1.00 86.81 68 ILE A N 1
ATOM 564 C CA . ILE A 1 68 ? 2.692 -0.156 6.310 1.00 86.81 68 ILE A CA 1
ATOM 565 C C . ILE A 1 68 ? 1.981 -1.488 6.503 1.00 86.81 68 ILE A C 1
ATOM 567 O O . ILE A 1 68 ? 0.967 -1.757 5.857 1.00 86.81 68 ILE A O 1
ATOM 571 N N . ASN A 1 69 ? 2.461 -2.310 7.428 1.00 84.12 69 ASN A N 1
ATOM 572 C CA . ASN A 1 69 ? 1.827 -3.592 7.716 1.00 84.12 69 ASN A CA 1
ATOM 573 C C . ASN A 1 69 ? 0.447 -3.437 8.378 1.00 84.12 69 ASN A C 1
ATOM 575 O O . ASN A 1 69 ? -0.428 -4.268 8.141 1.00 84.12 69 ASN A O 1
ATOM 579 N N . ALA A 1 70 ? 0.230 -2.369 9.150 1.00 84.19 70 ALA A N 1
ATOM 580 C CA . ALA A 1 70 ? -1.061 -2.016 9.746 1.00 84.19 70 ALA A CA 1
ATOM 581 C C . ALA A 1 70 ? -2.061 -1.434 8.731 1.00 84.19 70 ALA A C 1
ATOM 583 O O . ALA A 1 70 ? -3.234 -1.242 9.044 1.00 84.19 70 ALA A O 1
ATOM 584 N N . GLY A 1 71 ? -1.609 -1.160 7.509 1.00 84.62 71 GLY A N 1
ATOM 585 C CA . GLY A 1 71 ? -2.441 -0.673 6.427 1.00 84.62 71 GLY A CA 1
ATOM 586 C C . GLY A 1 71 ? -2.729 0.826 6.457 1.00 84.62 71 GLY A C 1
ATOM 587 O O . GLY A 1 71 ? -3.684 1.274 5.824 1.00 84.62 71 GLY A O 1
ATOM 588 N N . LEU A 1 72 ? -1.898 1.609 7.147 1.00 89.06 72 LEU A N 1
ATOM 589 C CA . LEU A 1 72 ? -2.019 3.063 7.285 1.00 89.06 72 LEU A CA 1
ATOM 590 C C . LEU A 1 72 ? -1.422 3.797 6.072 1.00 89.06 72 LEU A C 1
ATOM 592 O O . LEU A 1 72 ? -0.583 4.689 6.210 1.00 89.06 72 LEU A O 1
ATOM 596 N N . LEU A 1 73 ? -1.848 3.379 4.876 1.00 90.75 73 LEU A N 1
ATOM 597 C CA . LEU A 1 73 ? -1.440 3.950 3.596 1.00 90.75 73 LEU A CA 1
ATOM 598 C C . LEU A 1 73 ? -2.639 4.402 2.792 1.00 90.75 73 LEU A C 1
ATOM 600 O O . LEU A 1 73 ? -3.619 3.672 2.631 1.00 90.75 73 LEU A O 1
ATOM 604 N N . HIS A 1 74 ? -2.483 5.550 2.148 1.00 90.25 74 HIS A N 1
ATOM 605 C CA . HIS A 1 74 ? -3.373 5.971 1.082 1.00 90.25 74 HIS A CA 1
ATOM 606 C C . HIS A 1 74 ? -2.599 6.602 -0.071 1.00 90.25 74 HIS A C 1
ATOM 608 O O . HIS A 1 74 ? -1.463 7.052 0.065 1.00 90.25 74 HIS A O 1
ATOM 614 N N . VAL A 1 75 ? -3.225 6.604 -1.246 1.00 91.25 75 VAL A N 1
ATOM 615 C CA . VAL A 1 75 ? -2.645 7.164 -2.473 1.00 91.25 75 VAL A CA 1
ATOM 616 C C . VAL A 1 75 ? -3.368 8.449 -2.818 1.00 91.25 75 VAL A C 1
ATOM 618 O O . VAL A 1 75 ? -4.585 8.450 -2.940 1.00 91.25 75 VAL A O 1
ATOM 621 N N . GLU A 1 76 ? -2.653 9.538 -3.030 1.00 89.12 76 GLU A N 1
ATOM 622 C CA . GLU A 1 76 ? -3.209 10.786 -3.541 1.00 89.12 76 GLU A CA 1
ATOM 623 C C . GLU A 1 76 ? -2.682 11.060 -4.944 1.00 89.12 76 GLU A C 1
ATOM 625 O O . GLU A 1 76 ? -1.529 10.778 -5.269 1.00 89.12 76 GLU A O 1
ATOM 630 N N . LYS A 1 77 ? -3.531 11.624 -5.804 1.00 83.38 77 LYS A N 1
ATOM 631 C CA . LYS A 1 77 ? -3.073 12.111 -7.105 1.00 83.38 77 LYS A CA 1
ATOM 632 C C . LYS A 1 77 ? -2.395 13.458 -6.897 1.00 83.38 77 LYS A C 1
ATOM 634 O O . LYS A 1 77 ? -3.035 14.418 -6.471 1.00 83.38 77 LYS A O 1
ATOM 639 N N . GLY A 1 78 ? -1.107 13.522 -7.207 1.00 69.62 78 GLY A N 1
ATOM 640 C CA . GLY A 1 78 ? -0.363 14.769 -7.253 1.00 69.62 78 GLY A CA 1
ATOM 641 C C . GLY A 1 78 ? -0.819 15.631 -8.429 1.00 69.62 78 GLY A C 1
ATOM 642 O O . GLY A 1 78 ? -1.211 15.129 -9.484 1.00 69.62 78 GLY A O 1
ATOM 643 N N . HIS A 1 79 ? -0.750 16.948 -8.252 1.00 58.03 79 HIS A N 1
ATOM 644 C CA . HIS A 1 79 ? -0.960 17.899 -9.338 1.00 58.03 79 HIS A CA 1
ATOM 645 C C . HIS A 1 79 ? 0.383 18.143 -10.030 1.00 58.03 79 HIS A C 1
ATOM 647 O O . HIS A 1 79 ? 1.284 18.729 -9.433 1.00 58.03 79 HIS A O 1
ATOM 653 N N . SER A 1 80 ? 0.524 17.714 -11.283 1.00 54.72 80 SER A N 1
ATOM 654 C CA . SER A 1 80 ? 1.669 18.087 -12.119 1.00 54.72 80 SER A CA 1
ATOM 655 C C . SER A 1 80 ? 1.237 19.095 -13.180 1.00 54.72 80 SER A C 1
ATOM 657 O O . SER A 1 80 ? 0.142 19.003 -13.729 1.00 54.72 80 SER A O 1
ATOM 659 N N . ARG A 1 81 ? 2.097 20.084 -13.452 1.00 52.91 81 ARG A N 1
ATOM 660 C CA . ARG A 1 81 ? 1.893 21.116 -14.492 1.00 52.91 81 ARG A CA 1
ATOM 661 C C . ARG A 1 81 ? 2.206 20.620 -15.907 1.00 52.91 81 ARG A C 1
ATOM 663 O O . ARG A 1 81 ? 1.936 21.325 -16.871 1.00 52.91 81 ARG A O 1
ATOM 670 N N . VAL A 1 82 ? 2.815 19.448 -16.009 1.00 50.69 82 VAL A N 1
ATOM 671 C CA . VAL A 1 82 ? 3.203 18.764 -17.245 1.00 50.69 82 VAL A CA 1
ATOM 672 C C . VAL A 1 82 ? 2.497 17.412 -17.194 1.00 50.69 82 VAL A C 1
ATOM 674 O O . VAL A 1 82 ? 2.395 16.878 -16.093 1.00 50.69 82 VAL A O 1
ATOM 677 N N . ASP A 1 83 ? 2.019 16.883 -18.325 1.00 50.56 83 ASP A N 1
ATOM 678 C CA . ASP A 1 83 ? 1.149 15.690 -18.505 1.00 50.56 83 ASP A CA 1
ATOM 679 C C . ASP A 1 83 ? 1.556 14.378 -17.785 1.00 50.56 83 ASP A C 1
ATOM 681 O O . ASP A 1 83 ? 0.932 13.330 -17.949 1.00 50.56 83 ASP A O 1
ATOM 685 N N . ASP A 1 84 ? 2.592 14.417 -16.960 1.00 62.22 84 ASP A N 1
ATOM 686 C CA . ASP A 1 84 ? 3.067 13.349 -16.106 1.00 62.22 84 ASP A CA 1
ATOM 687 C C . ASP A 1 84 ? 2.274 13.317 -14.786 1.00 62.22 84 ASP A C 1
ATOM 689 O O . ASP A 1 84 ? 2.469 14.133 -13.880 1.00 62.22 84 ASP A O 1
ATOM 693 N N . VAL A 1 85 ? 1.330 12.380 -14.671 1.00 70.06 85 VAL A N 1
ATOM 694 C CA . VAL A 1 85 ? 0.547 12.178 -13.442 1.00 70.06 85 VAL A CA 1
ATOM 695 C C . VAL A 1 85 ? 1.475 11.659 -12.345 1.00 70.06 85 VAL A C 1
ATOM 697 O O . VAL A 1 85 ? 1.895 10.502 -12.370 1.00 70.06 85 VAL A O 1
ATOM 700 N N . MET A 1 86 ? 1.764 12.506 -11.359 1.00 82.44 86 MET A N 1
ATOM 701 C CA . MET A 1 86 ? 2.495 12.121 -10.155 1.00 82.44 86 MET A CA 1
ATOM 702 C C . MET A 1 86 ? 1.535 11.471 -9.155 1.00 82.44 86 MET A C 1
ATOM 704 O O . MET A 1 86 ? 0.428 11.962 -8.941 1.00 82.44 86 MET A O 1
ATOM 708 N N . MET A 1 87 ? 1.957 10.379 -8.527 1.00 86.19 87 MET A N 1
ATOM 709 C CA . MET A 1 87 ? 1.224 9.762 -7.420 1.00 86.19 87 MET A CA 1
ATOM 710 C C . MET A 1 87 ? 1.955 10.057 -6.121 1.00 86.19 87 MET A C 1
ATOM 712 O O . MET A 1 87 ? 3.178 9.992 -6.076 1.00 86.19 87 MET A O 1
ATOM 716 N N . MET A 1 88 ? 1.222 10.373 -5.067 1.00 87.56 88 MET A N 1
ATOM 717 C CA . MET A 1 88 ? 1.764 10.534 -3.728 1.00 87.56 88 MET A CA 1
ATOM 718 C C . MET A 1 88 ? 1.279 9.371 -2.871 1.00 87.56 88 MET A C 1
ATOM 720 O O . MET A 1 88 ? 0.078 9.156 -2.745 1.00 87.56 88 MET A O 1
ATOM 724 N N . VAL A 1 89 ? 2.200 8.599 -2.306 1.00 86.88 89 VAL A N 1
ATOM 725 C CA . VAL A 1 89 ? 1.875 7.606 -1.280 1.00 86.88 89 VAL A CA 1
ATOM 726 C C . VAL A 1 89 ? 2.075 8.271 0.065 1.00 86.88 89 VAL A C 1
ATOM 728 O O . VAL A 1 89 ? 3.176 8.733 0.359 1.00 86.88 89 VAL A O 1
ATOM 731 N N . VAL A 1 90 ? 1.012 8.331 0.854 1.00 87.69 90 VAL A N 1
ATOM 732 C CA . VAL A 1 90 ? 1.046 8.882 2.203 1.00 87.69 90 VAL A CA 1
ATOM 733 C C . VAL A 1 90 ? 1.019 7.720 3.183 1.00 87.69 90 VAL A C 1
ATOM 735 O O . VAL A 1 90 ? 0.098 6.905 3.146 1.00 87.69 90 VAL A O 1
ATOM 738 N N . VAL A 1 91 ? 2.038 7.637 4.033 1.00 87.94 91 VAL A N 1
ATOM 739 C CA . VAL A 1 91 ? 2.083 6.723 5.178 1.00 87.94 91 VAL A CA 1
ATOM 740 C C . VAL A 1 91 ? 1.776 7.549 6.417 1.00 87.94 91 VAL A C 1
ATOM 742 O O . VAL A 1 91 ? 2.365 8.609 6.602 1.00 87.94 91 VAL A O 1
ATOM 745 N N . SER A 1 92 ? 0.850 7.102 7.257 1.00 88.50 92 SER A N 1
ATOM 746 C CA . SER A 1 92 ? 0.470 7.823 8.479 1.00 88.50 92 SER A CA 1
ATOM 747 C C . SER A 1 92 ? 0.760 6.968 9.707 1.00 88.50 92 SER A C 1
ATOM 749 O O . SER A 1 92 ? -0.146 6.280 10.183 1.00 88.50 92 SER A O 1
ATOM 751 N N . PRO A 1 93 ? 2.011 6.955 10.205 1.00 85.19 93 PRO A N 1
ATOM 752 C CA . PRO A 1 93 ? 2.315 6.267 11.445 1.00 85.19 93 PRO A CA 1
ATOM 753 C C . PRO A 1 93 ? 1.547 6.884 12.624 1.00 85.19 93 PRO A C 1
ATOM 755 O O . PRO A 1 93 ? 1.229 8.076 12.601 1.00 85.19 93 PRO A O 1
ATOM 758 N N . PRO A 1 94 ? 1.208 6.084 13.647 1.00 81.19 94 PRO A N 1
ATOM 759 C CA . PRO A 1 94 ? 0.586 6.607 14.854 1.00 81.19 94 PRO A CA 1
ATOM 760 C C . PRO A 1 94 ? 1.552 7.559 15.569 1.00 81.19 94 PRO A C 1
ATOM 762 O O . PRO A 1 94 ? 2.737 7.269 15.677 1.00 81.19 94 PRO A O 1
ATOM 765 N N . ASP A 1 95 ? 1.023 8.681 16.056 1.00 82.81 95 ASP A N 1
ATOM 766 C CA . ASP A 1 95 ? 1.747 9.686 16.848 1.00 82.81 95 ASP A CA 1
ATOM 767 C C . ASP A 1 95 ? 2.912 10.408 16.135 1.00 82.81 95 ASP A C 1
ATOM 769 O O . ASP A 1 95 ? 3.636 11.179 16.766 1.00 82.81 95 ASP A O 1
ATOM 773 N N . GLU A 1 96 ? 3.045 10.244 14.815 1.00 82.38 96 GLU A N 1
ATOM 774 C CA . GLU A 1 96 ? 4.043 10.929 13.987 1.00 82.38 96 GLU A CA 1
ATOM 775 C C . GLU A 1 96 ? 3.403 11.719 12.835 1.00 82.38 96 GLU A C 1
ATOM 777 O O . GLU A 1 96 ? 2.225 11.559 12.497 1.00 82.38 96 GLU A O 1
ATOM 782 N N . GLU A 1 97 ? 4.187 12.605 12.219 1.00 84.75 97 GLU A N 1
ATOM 783 C CA . GLU A 1 97 ? 3.742 13.327 11.029 1.00 84.75 97 GLU A CA 1
ATOM 784 C C . GLU A 1 97 ? 3.633 12.384 9.815 1.00 84.75 97 GLU A C 1
ATOM 786 O O . GLU A 1 97 ? 4.497 11.526 9.610 1.00 84.75 97 GLU A O 1
ATOM 791 N N . PRO A 1 98 ? 2.597 12.536 8.967 1.00 87.25 98 PRO A N 1
ATOM 792 C CA . PRO A 1 98 ? 2.462 11.729 7.764 1.00 87.25 98 PRO A CA 1
ATOM 793 C C . PRO A 1 98 ? 3.644 11.893 6.804 1.00 87.25 98 PRO A C 1
ATOM 795 O O . PRO A 1 98 ? 4.052 13.004 6.461 1.00 87.25 98 PRO A O 1
ATOM 798 N N . LEU A 1 99 ? 4.133 10.768 6.292 1.00 86.75 99 LEU A N 1
ATOM 799 C CA . LEU A 1 99 ? 5.214 10.706 5.317 1.00 86.75 99 LEU A CA 1
ATOM 800 C C . LEU A 1 99 ? 4.657 10.677 3.905 1.00 86.75 99 LEU A C 1
ATOM 802 O O . LEU A 1 99 ? 3.881 9.789 3.557 1.00 86.75 99 LEU A O 1
ATOM 806 N N . CYS A 1 100 ? 5.105 11.611 3.072 1.00 87.88 100 CYS A N 1
ATOM 807 C CA . CYS A 1 100 ? 4.633 11.760 1.700 1.00 87.88 100 CYS A CA 1
ATOM 808 C C . CYS A 1 100 ? 5.719 11.371 0.691 1.00 87.88 100 CYS A C 1
ATOM 810 O O . CYS A 1 100 ? 6.713 12.078 0.510 1.00 87.88 100 CYS A O 1
ATOM 812 N N . PHE A 1 101 ? 5.495 10.277 -0.034 1.00 88.00 101 PHE A N 1
ATOM 813 C CA . PHE A 1 101 ? 6.396 9.786 -1.073 1.00 88.00 101 PHE A CA 1
ATOM 814 C C . PHE A 1 101 ? 5.859 10.101 -2.461 1.00 88.00 101 PHE A C 1
ATOM 816 O O . PHE A 1 101 ? 4.804 9.615 -2.860 1.00 88.00 101 PHE A O 1
ATOM 823 N N . HIS A 1 102 ? 6.619 10.877 -3.227 1.00 89.44 102 HIS A N 1
ATOM 824 C CA . HIS A 1 102 ? 6.261 11.233 -4.594 1.00 89.44 102 HIS A CA 1
ATOM 825 C C . HIS A 1 102 ? 6.787 10.180 -5.574 1.00 89.44 102 HIS A C 1
ATOM 827 O O . HIS A 1 102 ? 7.994 9.960 -5.686 1.00 89.44 102 HIS A O 1
ATOM 833 N N . LEU A 1 103 ? 5.873 9.552 -6.304 1.00 92.00 103 LEU A N 1
ATOM 834 C CA . LEU A 1 103 ? 6.139 8.541 -7.316 1.00 92.00 103 LEU A CA 1
ATOM 835 C C . LEU A 1 103 ? 5.855 9.103 -8.713 1.00 92.00 103 LEU A C 1
ATOM 837 O O . LEU A 1 103 ? 4.845 9.773 -8.945 1.00 92.00 103 LEU A O 1
ATOM 841 N N . ARG A 1 104 ? 6.734 8.795 -9.665 1.00 91.25 104 ARG A N 1
ATOM 842 C CA . ARG A 1 104 ? 6.617 9.205 -11.071 1.00 91.25 104 ARG A CA 1
ATOM 843 C C . ARG A 1 104 ? 6.223 8.030 -11.944 1.00 91.25 104 ARG A C 1
ATOM 845 O O . ARG A 1 104 ? 6.620 6.903 -11.655 1.00 91.25 104 ARG A O 1
ATOM 852 N N . SER A 1 105 ? 5.458 8.300 -12.997 1.00 90.44 105 SER A N 1
ATOM 853 C CA . SER A 1 105 ? 5.068 7.272 -13.958 1.00 90.44 105 SER A CA 1
ATOM 854 C C . SER A 1 105 ? 6.318 6.684 -14.612 1.00 90.44 105 SER A C 1
ATOM 856 O O . SER A 1 105 ? 7.187 7.423 -15.070 1.00 90.44 105 SER A O 1
ATOM 858 N N . ASP A 1 106 ? 6.422 5.358 -14.652 1.00 89.81 106 ASP A N 1
ATOM 859 C CA . ASP A 1 106 ? 7.517 4.664 -15.323 1.00 89.81 106 ASP A CA 1
ATOM 860 C C . ASP A 1 106 ? 6.989 3.958 -16.581 1.00 89.81 106 ASP A C 1
ATOM 862 O O . ASP A 1 106 ? 6.202 3.014 -16.469 1.00 89.81 106 ASP A O 1
ATOM 866 N N . PRO A 1 107 ? 7.411 4.378 -17.789 1.00 85.44 107 PRO A N 1
ATOM 867 C CA . PRO A 1 107 ? 6.973 3.747 -19.030 1.00 85.44 107 PRO A CA 1
ATOM 868 C C . PRO A 1 107 ? 7.521 2.320 -19.204 1.00 85.44 107 PRO A C 1
ATOM 870 O O . PRO A 1 107 ? 7.033 1.571 -20.048 1.00 85.44 107 PRO A O 1
ATOM 873 N N . LYS A 1 108 ? 8.532 1.901 -18.429 1.00 88.50 108 LYS A N 1
ATOM 874 C CA . LYS A 1 108 ? 9.160 0.573 -18.528 1.00 88.50 108 LYS A CA 1
ATOM 875 C C . LYS A 1 108 ? 8.466 -0.461 -17.642 1.00 88.50 108 LYS A C 1
ATOM 877 O O . LYS A 1 108 ? 9.115 -1.164 -16.866 1.00 88.50 108 LYS A O 1
ATOM 882 N N . VAL A 1 109 ? 7.155 -0.612 -17.805 1.00 87.69 109 VAL A N 1
ATOM 883 C CA . VAL A 1 109 ? 6.299 -1.529 -17.028 1.00 87.69 109 VAL A CA 1
ATOM 884 C C . VAL A 1 109 ? 6.870 -2.954 -16.969 1.00 87.69 109 VAL A C 1
ATOM 886 O O . VAL A 1 109 ? 7.014 -3.524 -15.887 1.00 87.69 109 VAL A O 1
ATOM 889 N N . ASN A 1 110 ? 7.309 -3.493 -18.112 1.00 88.00 110 ASN A N 1
ATOM 890 C CA . ASN A 1 110 ? 7.838 -4.860 -18.225 1.00 88.00 110 ASN A CA 1
ATOM 891 C C . ASN A 1 110 ? 9.080 -5.125 -17.358 1.00 88.00 110 ASN A C 1
ATOM 893 O O . ASN A 1 110 ? 9.337 -6.267 -16.986 1.00 88.00 110 ASN A O 1
ATOM 897 N N . SER A 1 111 ? 9.840 -4.085 -16.997 1.00 89.62 111 SER A N 1
ATOM 898 C CA . SER A 1 111 ? 11.011 -4.231 -16.121 1.00 89.62 111 SER A CA 1
ATOM 899 C C . SER A 1 111 ? 10.646 -4.516 -14.659 1.00 89.62 111 SER A C 1
ATOM 901 O O . SER A 1 111 ? 11.492 -4.961 -13.884 1.00 89.62 111 SER A O 1
ATOM 903 N N . HIS A 1 112 ? 9.376 -4.319 -14.290 1.00 89.38 112 HIS A N 1
ATOM 904 C CA . HIS A 1 112 ? 8.871 -4.492 -12.927 1.00 89.38 112 HIS A CA 1
ATOM 905 C C . HIS A 1 112 ? 8.058 -5.777 -12.732 1.00 89.38 112 HIS A C 1
ATOM 907 O O . HIS A 1 112 ? 7.636 -6.060 -11.611 1.00 89.38 112 HIS A O 1
ATOM 913 N N . GLY A 1 113 ? 7.868 -6.579 -13.787 1.00 88.25 113 GLY A N 1
ATOM 914 C CA . GLY A 1 113 ? 7.023 -7.778 -13.751 1.00 88.25 113 GLY A CA 1
ATOM 915 C C . GLY A 1 113 ? 7.457 -8.812 -12.706 1.00 88.25 113 GLY A C 1
ATOM 916 O O . GLY A 1 113 ? 6.616 -9.380 -12.017 1.00 88.25 113 GLY A O 1
ATOM 917 N N . SER A 1 114 ? 8.764 -9.005 -12.506 1.00 88.94 114 SER A N 1
ATOM 918 C CA . SER A 1 114 ? 9.279 -9.927 -11.482 1.00 88.94 114 SER A CA 1
ATOM 919 C C . SER A 1 114 ? 8.890 -9.512 -10.061 1.00 88.94 114 SER A C 1
ATOM 921 O O . SER A 1 114 ? 8.529 -10.360 -9.251 1.00 88.94 114 SER A O 1
ATOM 923 N N . LYS A 1 115 ? 8.911 -8.208 -9.766 1.00 88.69 115 LYS A N 1
ATOM 924 C CA . LYS A 1 115 ? 8.539 -7.666 -8.452 1.00 88.69 115 LYS A CA 1
ATOM 925 C C . LYS A 1 115 ? 7.034 -7.729 -8.217 1.00 88.69 115 LYS A C 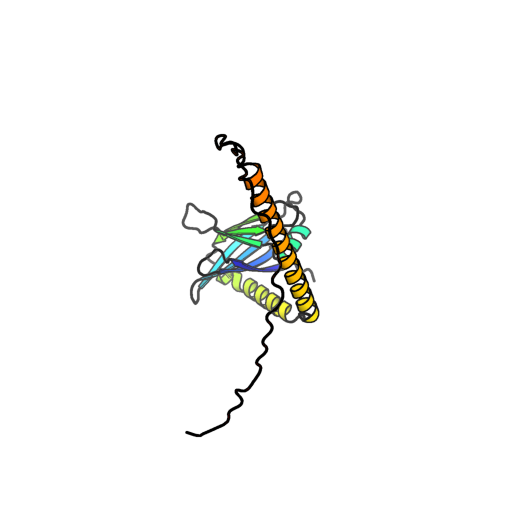1
ATOM 927 O O . LYS A 1 115 ? 6.606 -8.022 -7.105 1.00 88.69 115 LYS A O 1
ATOM 932 N N . LEU A 1 116 ? 6.245 -7.502 -9.267 1.00 90.94 116 LEU A N 1
ATOM 933 C CA . LEU A 1 116 ? 4.797 -7.690 -9.230 1.00 90.94 116 LEU A CA 1
ATOM 934 C C . LEU A 1 116 ? 4.436 -9.146 -8.901 1.00 90.94 116 LEU A C 1
ATOM 936 O O . LEU A 1 116 ? 3.628 -9.388 -8.009 1.00 90.94 116 LEU A O 1
ATOM 940 N N . LEU A 1 117 ? 5.062 -10.110 -9.585 1.00 91.38 117 LEU A N 1
ATOM 941 C CA . LEU A 1 117 ? 4.833 -11.537 -9.341 1.00 91.38 117 LEU A CA 1
ATOM 942 C C . LEU A 1 117 ? 5.266 -11.958 -7.934 1.00 91.38 117 LEU A C 1
ATOM 944 O O . LEU A 1 117 ? 4.520 -12.658 -7.255 1.00 91.38 117 LEU A O 1
ATOM 948 N N . ASP A 1 118 ? 6.428 -11.496 -7.466 1.00 89.94 118 ASP A N 1
ATOM 949 C CA . ASP A 1 118 ? 6.898 -11.775 -6.105 1.00 89.94 118 ASP A CA 1
ATOM 950 C C . ASP A 1 118 ? 5.917 -11.246 -5.045 1.00 89.94 118 ASP A C 1
ATOM 952 O O . ASP A 1 118 ? 5.525 -11.971 -4.129 1.00 89.94 118 ASP A O 1
ATOM 956 N N . ALA A 1 119 ? 5.436 -10.009 -5.204 1.00 89.69 119 ALA A N 1
ATOM 957 C CA . ALA A 1 119 ? 4.419 -9.447 -4.320 1.00 89.69 119 ALA A CA 1
ATOM 958 C C . ALA A 1 119 ? 3.101 -10.240 -4.371 1.00 89.69 119 ALA A C 1
ATOM 960 O O . ALA A 1 119 ? 2.505 -10.498 -3.325 1.00 89.69 119 ALA A O 1
ATOM 961 N N . ALA A 1 120 ? 2.667 -10.677 -5.557 1.00 89.50 120 ALA A N 1
ATOM 962 C CA . ALA A 1 120 ? 1.458 -11.480 -5.720 1.00 89.50 120 ALA A CA 1
ATOM 963 C C . ALA A 1 120 ? 1.569 -12.846 -5.017 1.00 89.50 120 ALA A C 1
ATOM 965 O O . ALA A 1 120 ? 0.663 -13.224 -4.272 1.00 89.50 120 ALA A O 1
ATOM 966 N N . PHE A 1 121 ? 2.692 -13.556 -5.175 1.00 89.69 121 PHE A N 1
ATOM 967 C CA . PHE A 1 121 ? 2.923 -14.833 -4.492 1.00 89.69 121 PHE A CA 1
ATOM 968 C C . PHE A 1 121 ? 2.967 -14.674 -2.973 1.00 89.69 121 PHE A C 1
ATOM 970 O O . PHE A 1 121 ? 2.386 -15.480 -2.246 1.00 89.69 121 PHE A O 1
ATOM 977 N N . LYS A 1 122 ? 3.605 -13.609 -2.479 1.00 85.06 122 LYS A N 1
ATOM 978 C CA . LYS A 1 122 ? 3.658 -13.314 -1.044 1.00 85.06 122 LYS A CA 1
ATOM 979 C C . LYS A 1 122 ? 2.280 -12.971 -0.470 1.00 85.06 122 LYS A C 1
ATOM 981 O O . LYS A 1 122 ? 1.935 -13.451 0.609 1.00 85.06 122 LYS A O 1
ATOM 986 N N . LEU A 1 123 ? 1.468 -12.199 -1.194 1.00 85.00 123 LEU A N 1
ATOM 987 C CA . LEU A 1 123 ? 0.078 -11.923 -0.813 1.00 85.00 123 LEU A CA 1
ATOM 988 C C . LEU A 1 123 ? -0.768 -13.197 -0.780 1.00 85.00 123 LEU A C 1
ATOM 990 O O . LEU A 1 123 ? -1.515 -13.409 0.172 1.00 85.00 123 LEU A O 1
ATOM 994 N N . GLN A 1 124 ? -0.619 -14.069 -1.778 1.00 83.50 124 GLN A N 1
ATOM 995 C CA . GLN A 1 124 ? -1.328 -15.344 -1.817 1.00 83.50 124 GLN A CA 1
ATOM 996 C C . GLN A 1 124 ? -0.921 -16.257 -0.654 1.00 83.50 124 GLN A C 1
ATOM 998 O O . GLN A 1 124 ? -1.785 -16.857 -0.023 1.00 83.50 124 GLN A O 1
ATOM 1003 N N . ALA A 1 125 ? 0.371 -16.328 -0.323 1.00 78.12 125 ALA A N 1
ATOM 1004 C CA . ALA A 1 125 ? 0.863 -17.127 0.798 1.00 78.12 125 ALA A CA 1
ATOM 1005 C C . ALA A 1 125 ? 0.323 -16.642 2.156 1.00 78.12 125 ALA A C 1
ATOM 1007 O O . ALA A 1 125 ? 0.025 -17.468 3.017 1.00 78.12 125 ALA A O 1
ATOM 1008 N N . ARG A 1 126 ? 0.132 -15.324 2.344 1.00 67.06 126 ARG A N 1
ATOM 1009 C CA . ARG A 1 126 ? -0.492 -14.769 3.563 1.00 67.06 126 ARG A CA 1
ATOM 1010 C C . ARG A 1 126 ? -1.923 -15.266 3.773 1.00 67.06 126 ARG A C 1
ATOM 1012 O O . ARG A 1 126 ? -2.312 -15.491 4.910 1.00 67.06 126 ARG A O 1
ATOM 1019 N N . LEU A 1 127 ? -2.689 -15.467 2.700 1.00 61.00 127 LEU A N 1
ATOM 1020 C CA . LEU A 1 127 ? -4.082 -15.930 2.783 1.00 61.00 127 LEU A CA 1
ATOM 1021 C C . LEU A 1 127 ? -4.215 -17.392 3.235 1.00 61.00 127 LEU A C 1
ATOM 1023 O O . LEU A 1 127 ? -5.303 -17.811 3.619 1.00 61.00 127 LEU A O 1
ATOM 1027 N N . VAL A 1 128 ? -3.128 -18.167 3.180 1.00 58.31 128 VAL A N 1
ATOM 1028 C CA . VAL A 1 128 ? -3.099 -19.575 3.609 1.00 58.31 128 VAL A CA 1
ATOM 1029 C C . VAL A 1 128 ? -2.847 -19.698 5.119 1.00 58.31 128 VAL A C 1
ATOM 1031 O O . VAL A 1 128 ? -3.091 -20.755 5.695 1.00 58.31 128 VAL A O 1
ATOM 1034 N N . VAL A 1 129 ? -2.397 -18.625 5.781 1.00 57.53 129 VAL A N 1
ATOM 1035 C CA . VAL A 1 129 ? -2.264 -18.594 7.241 1.00 57.53 129 VAL A CA 1
ATOM 1036 C C . VAL A 1 129 ? -3.661 -18.418 7.831 1.00 57.53 129 VAL A C 1
ATOM 1038 O O . VAL A 1 129 ? -4.301 -17.387 7.644 1.00 57.53 129 VAL A O 1
ATOM 1041 N N . ASP A 1 130 ? -4.133 -19.488 8.462 1.00 52.94 130 ASP A N 1
ATOM 1042 C CA . ASP A 1 130 ? -5.481 -19.704 8.983 1.00 52.94 130 ASP A CA 1
ATOM 1043 C C . ASP A 1 130 ? -6.050 -18.444 9.656 1.00 52.94 130 ASP A C 1
ATOM 1045 O O . ASP A 1 130 ? -5.594 -18.019 10.719 1.00 52.94 130 ASP A O 1
ATOM 1049 N N . VAL A 1 131 ? -7.048 -17.819 9.026 1.00 58.78 131 VAL A N 1
ATOM 1050 C CA . VAL A 1 131 ? -7.848 -16.788 9.688 1.00 58.78 131 VAL A CA 1
ATOM 1051 C C . VAL A 1 131 ? -8.625 -17.508 10.776 1.00 58.78 131 VAL A C 1
ATOM 1053 O O . VAL A 1 131 ? -9.624 -18.171 10.478 1.00 58.78 131 VAL A O 1
ATOM 1056 N N . ASP A 1 132 ? -8.171 -17.392 12.023 1.00 64.06 132 ASP A N 1
ATOM 1057 C CA . ASP A 1 132 ? -8.871 -17.973 13.157 1.00 64.06 132 ASP A CA 1
ATOM 1058 C C . ASP A 1 132 ? -10.283 -17.371 13.207 1.00 64.06 132 ASP A C 1
ATOM 1060 O O . ASP A 1 132 ? -10.526 -16.214 13.568 1.00 64.06 132 ASP A O 1
ATOM 1064 N N . ARG A 1 133 ? -11.259 -18.163 12.753 1.00 68.88 133 ARG A N 1
ATOM 1065 C CA . ARG A 1 133 ? -12.657 -17.739 12.623 1.00 68.88 133 ARG A CA 1
ATOM 1066 C C . ARG A 1 133 ? -13.238 -17.310 13.970 1.00 68.88 133 ARG A C 1
ATOM 1068 O O . ARG A 1 133 ? -14.256 -16.614 13.985 1.00 68.88 133 ARG A O 1
ATOM 1075 N N . SER A 1 134 ? -12.631 -17.735 15.078 1.00 71.56 134 SER A N 1
ATOM 1076 C CA . SER A 1 134 ? -13.010 -17.319 16.424 1.00 71.56 134 SER A CA 1
ATOM 1077 C C . SER A 1 134 ? -12.617 -15.862 16.704 1.00 71.56 134 SER A C 1
ATOM 1079 O O . SER A 1 134 ? -13.463 -15.086 17.155 1.00 71.56 134 SER A O 1
ATOM 1081 N N . GLU A 1 135 ? -11.413 -15.447 16.312 1.00 76.81 135 GLU A N 1
ATOM 1082 C CA . GLU A 1 135 ? -10.919 -14.075 16.446 1.00 76.81 135 GLU A CA 1
ATOM 1083 C C . GLU A 1 135 ? -11.733 -13.103 15.578 1.00 76.81 135 GLU A C 1
ATOM 1085 O O . GLU A 1 135 ? -12.181 -12.055 16.041 1.00 76.81 135 GLU A O 1
ATOM 1090 N N . MET A 1 136 ? -12.087 -13.512 14.356 1.00 79.31 136 MET A N 1
ATOM 1091 C CA . MET A 1 136 ? -12.989 -12.746 13.482 1.00 79.31 136 MET A CA 1
ATOM 1092 C C . MET A 1 136 ? -14.385 -12.519 14.084 1.00 79.31 136 MET A C 1
ATOM 1094 O O . MET A 1 136 ? -14.992 -11.466 13.872 1.00 79.31 136 MET A O 1
ATOM 1098 N N . ARG A 1 137 ? -14.930 -13.490 14.831 1.00 80.62 137 ARG A N 1
ATOM 1099 C CA . ARG A 1 137 ? -16.209 -13.305 15.542 1.00 80.62 137 ARG A CA 1
ATOM 1100 C C . ARG A 1 137 ? -16.059 -12.330 16.705 1.00 80.62 137 ARG A C 1
ATOM 1102 O O . ARG A 1 137 ? -16.946 -11.502 16.896 1.00 80.62 137 ARG A O 1
ATOM 1109 N N . LEU A 1 138 ? -14.949 -12.409 17.437 1.00 85.06 138 LEU A N 1
ATOM 1110 C CA . LEU A 1 138 ? -14.651 -11.510 18.549 1.00 85.06 138 LEU A CA 1
ATOM 1111 C C . LEU A 1 138 ? -14.508 -10.058 18.072 1.00 85.06 138 LEU A C 1
ATOM 1113 O O . LEU A 1 138 ? -15.160 -9.173 18.619 1.00 85.06 138 LEU A O 1
ATOM 1117 N N . ILE A 1 139 ? -13.745 -9.828 17.000 1.00 83.62 139 ILE A N 1
ATOM 1118 C CA . ILE A 1 139 ? -13.552 -8.495 16.411 1.00 83.62 139 ILE A CA 1
ATOM 1119 C C . ILE A 1 139 ? -14.891 -7.912 15.943 1.00 83.62 139 ILE A C 1
ATOM 1121 O O . ILE A 1 139 ? -15.187 -6.749 16.207 1.00 83.62 139 ILE A O 1
ATOM 1125 N N . ARG A 1 140 ? -15.753 -8.716 15.305 1.00 86.81 140 ARG A N 1
ATOM 1126 C CA . ARG A 1 140 ? -17.099 -8.267 14.900 1.00 86.81 140 ARG A CA 1
ATOM 1127 C C . ARG A 1 140 ? -17.975 -7.882 16.091 1.00 86.81 140 ARG A C 1
ATOM 1129 O O . ARG A 1 140 ? -18.709 -6.900 16.002 1.00 86.81 140 ARG A O 1
ATOM 1136 N N . ALA A 1 141 ? -17.904 -8.635 17.187 1.00 86.69 141 ALA A N 1
ATOM 1137 C CA . ALA A 1 141 ? -18.643 -8.316 18.405 1.00 86.69 141 ALA A CA 1
ATOM 1138 C C . ALA A 1 141 ? -18.151 -7.000 19.032 1.00 86.69 141 ALA A C 1
ATOM 1140 O O . ALA A 1 141 ? -18.966 -6.133 19.341 1.00 86.69 141 ALA A O 1
ATOM 1141 N N . GLN A 1 142 ? -16.831 -6.811 19.130 1.00 90.12 142 GLN A N 1
ATOM 1142 C CA . GLN A 1 142 ? -16.224 -5.575 19.635 1.00 90.12 142 GLN A CA 1
ATOM 1143 C C . GLN A 1 142 ? -16.556 -4.361 18.757 1.00 90.12 142 GLN A C 1
ATOM 1145 O O . GLN A 1 142 ? -16.856 -3.288 19.278 1.00 90.12 142 GLN A O 1
ATOM 1150 N N . LEU A 1 143 ? -16.557 -4.523 17.430 1.00 91.06 143 LEU A N 1
ATOM 1151 C CA . LEU A 1 143 ? -16.941 -3.460 16.500 1.00 91.06 143 LEU A CA 1
ATOM 1152 C C . LEU A 1 143 ? -18.400 -3.037 16.720 1.00 91.06 143 LEU A C 1
ATOM 1154 O O . LEU A 1 143 ? -18.688 -1.850 16.843 1.00 91.06 143 LEU A O 1
ATOM 1158 N N . SER A 1 144 ? -19.307 -4.011 16.856 1.00 89.75 144 SER A N 1
ATOM 1159 C CA . SER A 1 144 ? -20.722 -3.746 17.133 1.00 89.75 144 SER A CA 1
ATOM 1160 C C . SER A 1 144 ? -20.935 -3.021 18.464 1.00 89.75 144 SER A C 1
ATOM 1162 O O . SER A 1 144 ? -21.820 -2.171 18.561 1.00 89.75 144 SER A O 1
ATOM 1164 N N . GLU A 1 145 ? -20.155 -3.353 19.493 1.00 92.75 145 GLU A N 1
ATOM 1165 C CA . GLU A 1 145 ? -20.199 -2.665 20.785 1.00 92.75 145 GLU A CA 1
ATOM 1166 C C . GLU A 1 145 ? -19.722 -1.211 20.653 1.00 92.75 145 GLU A C 1
ATOM 1168 O O . GLU A 1 145 ? -20.384 -0.288 21.135 1.00 92.75 145 GLU A O 1
ATOM 1173 N N . LYS A 1 146 ? -18.618 -0.988 19.931 1.00 92.25 146 LYS A N 1
ATOM 1174 C CA . LYS A 1 146 ? -18.072 0.353 19.689 1.00 92.25 146 LYS A CA 1
ATOM 1175 C C . LYS A 1 146 ? -18.999 1.222 18.845 1.00 92.25 146 LYS A C 1
ATOM 1177 O O . LYS A 1 146 ? -19.166 2.401 19.155 1.00 92.25 146 LYS A O 1
ATOM 1182 N N . ASP A 1 147 ? -19.672 0.659 17.849 1.00 91.12 147 ASP A N 1
ATOM 1183 C CA . ASP A 1 147 ? -20.676 1.384 17.067 1.00 91.12 147 ASP A CA 1
ATOM 1184 C C . ASP A 1 147 ? -21.887 1.794 17.920 1.00 91.12 147 ASP A C 1
ATOM 1186 O O . ASP A 1 147 ? -22.388 2.918 17.792 1.00 91.12 147 ASP A O 1
ATOM 1190 N N . ALA A 1 148 ? -22.327 0.936 18.848 1.00 91.00 148 ALA A N 1
ATOM 1191 C CA . ALA A 1 148 ? -23.380 1.280 19.804 1.00 91.00 148 ALA A CA 1
ATOM 1192 C C . ALA A 1 148 ? -22.942 2.406 20.760 1.00 91.00 148 ALA A C 1
ATOM 1194 O O . ALA A 1 148 ? -23.720 3.325 21.046 1.00 91.00 148 ALA A O 1
ATOM 1195 N N . GLU A 1 149 ? -21.685 2.385 21.212 1.00 94.12 149 GLU A N 1
ATOM 1196 C CA . GLU A 1 149 ? -21.089 3.450 22.023 1.00 94.12 149 GLU A CA 1
ATOM 1197 C C . GLU A 1 149 ? -21.052 4.784 21.255 1.00 94.12 149 GLU A C 1
ATOM 1199 O O . GLU A 1 149 ? -21.520 5.809 21.762 1.00 94.12 149 GLU A O 1
ATOM 1204 N N . ILE A 1 150 ? -20.593 4.773 20.000 1.00 92.38 150 ILE A N 1
ATOM 1205 C CA . ILE A 1 150 ? -20.572 5.952 19.123 1.00 92.38 150 ILE A CA 1
ATOM 1206 C C . ILE A 1 150 ? -21.988 6.499 18.916 1.00 92.38 150 ILE A C 1
ATOM 1208 O O . ILE A 1 150 ? -22.201 7.712 19.008 1.00 92.38 150 ILE A O 1
ATOM 1212 N N . ALA A 1 151 ? -22.972 5.634 18.661 1.00 91.12 151 ALA A N 1
ATOM 1213 C CA . ALA A 1 151 ? -24.366 6.040 18.499 1.00 91.12 151 ALA A CA 1
ATOM 1214 C C . ALA A 1 151 ? -24.916 6.703 19.774 1.00 91.12 151 ALA A C 1
ATOM 1216 O O . ALA A 1 151 ? -25.537 7.768 19.703 1.00 91.12 151 ALA A O 1
ATOM 1217 N N . SER A 1 152 ? -24.622 6.130 20.943 1.00 92.94 152 SER A N 1
ATOM 1218 C CA . SER A 1 152 ? -24.993 6.687 22.249 1.00 92.94 152 SER A CA 1
ATOM 1219 C C . SER A 1 152 ? -24.358 8.059 22.492 1.00 92.94 152 SER A C 1
ATOM 1221 O O . SER A 1 152 ? -25.045 9.014 22.867 1.00 92.94 152 SER A O 1
ATOM 1223 N N . LEU A 1 153 ? -23.059 8.208 22.216 1.00 92.38 153 LEU A N 1
ATOM 1224 C CA . LEU A 1 153 ? -22.352 9.484 22.347 1.00 92.38 153 LEU A CA 1
ATOM 1225 C C . LEU A 1 153 ? -22.891 10.541 21.378 1.00 92.38 153 LEU A C 1
ATOM 1227 O O . LEU A 1 153 ? -23.105 11.687 21.778 1.00 92.38 153 LEU A O 1
ATOM 1231 N N . ARG A 1 154 ? -23.194 10.166 20.130 1.00 91.12 154 ARG A N 1
ATOM 1232 C CA . ARG A 1 154 ? -23.837 11.061 19.154 1.00 91.12 154 ARG A CA 1
ATOM 1233 C C . ARG A 1 154 ? -25.219 11.515 19.625 1.00 91.12 154 ARG A C 1
ATOM 1235 O O . ARG A 1 154 ? -25.524 12.702 19.517 1.00 91.12 154 ARG A O 1
ATOM 1242 N N . ALA A 1 155 ? -26.023 10.621 20.202 1.00 89.50 155 ALA A N 1
ATOM 1243 C CA . ALA A 1 155 ? -27.328 10.966 20.768 1.00 89.50 155 ALA A CA 1
ATOM 1244 C C . ALA A 1 155 ? -27.203 11.923 21.968 1.00 89.50 155 ALA A C 1
ATOM 1246 O O . ALA A 1 155 ? -27.928 12.918 22.047 1.00 89.50 155 ALA A O 1
ATOM 1247 N N . LYS A 1 156 ? -26.239 11.684 22.869 1.00 91.31 156 LYS A N 1
ATOM 1248 C CA . LYS A 1 156 ? -25.934 12.594 23.986 1.00 91.31 156 LYS A CA 1
ATOM 1249 C C . LYS A 1 156 ? -25.491 13.968 23.486 1.00 91.31 156 LYS A C 1
ATOM 1251 O O . LYS A 1 156 ? -26.024 14.973 23.947 1.00 91.31 156 LYS A O 1
ATOM 1256 N N . LEU A 1 157 ? -24.589 14.029 22.505 1.00 91.50 157 LEU A N 1
ATOM 1257 C CA . LEU A 1 157 ? -24.155 15.286 21.888 1.00 91.50 157 LEU A CA 1
ATOM 1258 C C . LEU A 1 157 ? -25.317 16.031 21.226 1.00 91.50 157 LEU A C 1
ATOM 1260 O O . LEU A 1 157 ? -25.419 17.245 21.381 1.00 91.50 157 LEU A O 1
ATOM 1264 N N . ALA A 1 158 ? -26.211 15.333 20.524 1.00 88.06 158 ALA A N 1
ATOM 1265 C CA . ALA A 1 158 ? -27.404 15.937 19.936 1.00 88.06 158 ALA A CA 1
ATOM 1266 C C . ALA A 1 158 ? -28.353 16.495 21.011 1.00 88.06 158 ALA A C 1
ATOM 1268 O O . ALA A 1 158 ? -28.842 17.617 20.878 1.00 88.06 158 ALA A O 1
ATOM 1269 N N . SER A 1 159 ? -28.559 15.759 22.107 1.00 87.06 159 SER A N 1
ATOM 1270 C CA . SER A 1 159 ? -29.372 16.199 23.247 1.00 87.06 159 SER A CA 1
ATOM 1271 C C . SER A 1 159 ? -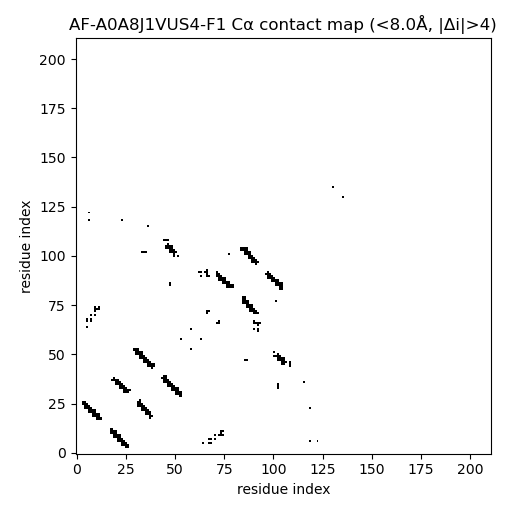28.775 17.421 23.957 1.00 87.06 159 SER A C 1
ATOM 1273 O O . SER A 1 159 ? -29.488 18.387 24.247 1.00 87.06 159 SER A O 1
ATOM 1275 N N . ILE A 1 160 ? -27.454 17.432 24.169 1.00 87.69 160 ILE A N 1
ATOM 1276 C CA . ILE A 1 160 ? -26.727 18.575 24.732 1.00 87.69 160 ILE A CA 1
ATOM 1277 C C . ILE A 1 160 ? -26.826 19.771 23.783 1.00 87.69 160 ILE A C 1
ATOM 1279 O O . ILE A 1 160 ? -27.226 20.842 24.223 1.00 87.69 160 ILE A O 1
ATOM 1283 N N . LYS A 1 161 ? -26.569 19.598 22.479 1.00 86.12 161 LYS A N 1
ATOM 1284 C CA . LYS A 1 161 ? -26.730 20.664 21.473 1.00 86.12 161 LYS A CA 1
ATOM 1285 C C . LYS A 1 161 ? -28.149 21.240 21.467 1.00 86.12 161 LYS A C 1
ATOM 1287 O O . LYS A 1 161 ? -28.304 22.456 21.440 1.00 86.12 161 LYS A O 1
ATOM 1292 N N . ALA A 1 162 ? -29.179 20.397 21.543 1.00 79.44 162 ALA A N 1
ATOM 1293 C CA . ALA A 1 162 ? -30.573 20.840 21.604 1.00 79.44 162 ALA A CA 1
ATOM 1294 C C . ALA A 1 162 ? -30.894 21.589 22.907 1.00 79.44 162 ALA A C 1
ATOM 1296 O O . ALA A 1 162 ? -31.657 22.553 22.904 1.00 79.44 162 ALA A O 1
ATOM 1297 N N . THR A 1 163 ? -30.312 21.165 24.027 1.00 79.31 163 THR A N 1
ATOM 1298 C CA . THR A 1 163 ? -30.473 21.835 25.325 1.00 79.31 163 THR A CA 1
ATOM 1299 C C . THR A 1 163 ? -29.758 23.179 25.344 1.00 79.31 163 THR A C 1
ATOM 1301 O O . THR A 1 163 ? -30.368 24.161 25.751 1.00 79.31 163 THR A O 1
ATOM 1304 N N . VAL A 1 164 ? -28.543 23.250 24.795 1.00 78.50 164 VAL A N 1
ATOM 1305 C CA . VAL A 1 164 ? -27.794 24.498 24.618 1.00 78.50 164 VAL A CA 1
ATOM 1306 C C . VAL A 1 164 ? -28.550 25.457 23.700 1.00 78.50 164 VAL A C 1
ATOM 1308 O O . VAL A 1 164 ? -28.732 26.604 24.074 1.00 78.50 164 VAL A O 1
ATOM 1311 N N . ALA A 1 165 ? -29.079 25.007 22.558 1.00 71.56 165 ALA A N 1
ATOM 1312 C CA . ALA A 1 165 ? -29.873 25.858 21.665 1.00 71.56 165 ALA A CA 1
ATOM 1313 C C . ALA A 1 165 ? -31.154 26.398 22.330 1.00 71.56 165 ALA A C 1
ATOM 1315 O O . ALA A 1 165 ? -31.564 27.528 22.070 1.00 71.56 165 ALA A O 1
ATOM 1316 N N . ARG A 1 166 ? -31.780 25.615 23.220 1.00 63.66 166 ARG A N 1
ATOM 1317 C CA . ARG A 1 166 ? -32.927 26.066 24.026 1.00 63.66 166 ARG A CA 1
ATOM 1318 C C . ARG A 1 166 ? -32.5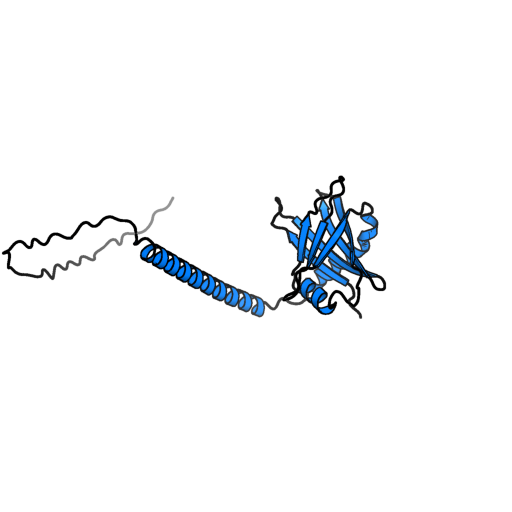24 27.020 25.152 1.00 63.66 166 ARG A C 1
ATOM 1320 O O . ARG A 1 166 ? -33.312 27.901 25.474 1.00 63.66 166 ARG A O 1
ATOM 1327 N N . SER A 1 167 ? -31.332 26.870 25.733 1.00 60.47 167 SER A N 1
ATOM 1328 C CA . SER A 1 167 ? -30.834 27.756 26.792 1.00 60.47 167 SER A CA 1
ATOM 1329 C C . SER A 1 167 ? -30.202 29.047 26.262 1.00 60.47 167 SER A C 1
ATOM 1331 O O . SER A 1 167 ? -30.240 30.053 26.956 1.00 60.47 167 SER A O 1
ATOM 1333 N N . THR A 1 168 ? -29.646 29.053 25.045 1.00 59.53 168 THR A N 1
ATOM 1334 C CA . THR A 1 168 ? -29.052 30.244 24.403 1.00 59.53 168 THR A CA 1
ATOM 1335 C C . THR A 1 168 ? -30.009 30.964 23.450 1.00 59.53 168 THR A C 1
ATOM 1337 O O . THR A 1 168 ? -29.809 32.139 23.161 1.00 59.53 168 THR A O 1
ATOM 1340 N N . GLY A 1 169 ? -31.097 30.322 23.009 1.00 50.06 169 GLY A N 1
ATOM 1341 C CA . GLY A 1 169 ? -32.189 30.960 22.256 1.00 50.06 169 GLY A CA 1
ATOM 1342 C C . GLY A 1 169 ? -33.137 31.822 23.106 1.00 50.06 169 GLY A C 1
ATOM 1343 O O . GLY A 1 169 ? -34.204 32.209 22.630 1.00 50.06 169 GLY A O 1
ATOM 1344 N N . GLY A 1 170 ? -32.775 32.089 24.363 1.00 49.00 170 GLY A N 1
ATOM 1345 C CA . GLY A 1 170 ? -33.607 32.744 25.370 1.00 49.00 170 GLY A CA 1
ATOM 1346 C C . GLY A 1 170 ? -33.477 34.264 25.483 1.00 49.00 170 GLY A C 1
ATOM 1347 O O . GLY A 1 170 ? -34.026 34.795 26.435 1.00 49.00 170 GLY A O 1
ATOM 1348 N N . ASP A 1 171 ? -32.809 34.963 24.557 1.00 49.97 171 ASP A N 1
ATOM 1349 C CA . ASP A 1 171 ? -32.532 36.407 24.712 1.00 49.97 171 ASP A CA 1
ATOM 1350 C C . ASP A 1 171 ? -33.070 37.311 23.593 1.00 49.97 171 ASP A C 1
ATOM 1352 O O . ASP A 1 171 ? -32.559 38.402 23.361 1.00 49.97 171 ASP A O 1
ATOM 1356 N N . ASN A 1 172 ? -34.145 36.915 22.899 1.00 50.84 172 ASN A N 1
ATOM 1357 C CA . ASN A 1 172 ? -34.899 37.891 22.099 1.00 50.84 172 ASN A CA 1
ATOM 1358 C C . ASN A 1 172 ? -36.341 37.472 21.774 1.00 50.84 172 ASN A C 1
ATOM 1360 O O . ASN A 1 172 ? -36.690 37.246 20.617 1.00 50.84 172 ASN A O 1
ATOM 1364 N N . LYS A 1 173 ? -37.230 37.438 22.776 1.00 46.75 173 LYS A N 1
ATOM 1365 C CA . LYS A 1 173 ? -38.665 37.681 22.536 1.00 46.75 173 LYS A CA 1
ATOM 1366 C C . LYS A 1 173 ? -39.267 38.543 23.640 1.00 46.75 173 LYS A C 1
ATOM 1368 O O . LYS A 1 173 ? -39.209 38.214 24.818 1.00 46.75 173 LYS A O 1
ATOM 1373 N N . LYS A 1 174 ? -39.844 39.659 23.190 1.00 44.28 174 LYS A N 1
ATOM 1374 C CA . LYS A 1 174 ? -40.622 40.649 23.937 1.00 44.28 174 LYS A CA 1
ATOM 1375 C C . LYS A 1 174 ? -41.465 40.021 25.053 1.00 44.28 174 LYS A C 1
ATOM 1377 O O . LYS A 1 174 ? -42.215 39.077 24.814 1.00 44.28 174 LYS A O 1
ATOM 1382 N N . LEU A 1 175 ? -41.379 40.644 26.228 1.00 48.72 175 LEU A N 1
ATOM 1383 C CA . LEU A 1 175 ? -42.308 40.530 27.348 1.00 48.72 175 LEU A CA 1
ATOM 1384 C C . LEU A 1 175 ? -43.768 40.531 26.868 1.00 48.72 175 LEU A C 1
ATOM 1386 O O . LEU A 1 175 ? -44.260 41.546 26.378 1.00 48.72 175 LEU A O 1
ATOM 1390 N N . VAL A 1 176 ? -44.476 39.426 27.089 1.00 47.34 176 VAL A N 1
ATOM 1391 C CA . VAL A 1 176 ? -45.929 39.438 27.279 1.00 47.34 176 VAL A CA 1
ATOM 1392 C C . VAL A 1 176 ? -46.197 38.669 28.567 1.00 47.34 176 VAL A C 1
ATOM 1394 O O . VAL A 1 176 ? -45.924 37.477 28.676 1.00 47.34 176 VAL A O 1
ATOM 1397 N N . SER A 1 177 ? -46.641 39.403 29.578 1.00 51.47 177 SER A N 1
ATOM 1398 C CA . SER A 1 177 ? -46.964 38.924 30.918 1.00 51.47 177 SER A CA 1
ATOM 1399 C C . SER A 1 177 ? -48.155 37.950 30.905 1.00 51.47 177 SER A C 1
ATOM 1401 O O . SER A 1 177 ? -49.094 38.145 30.130 1.00 51.47 177 SER A O 1
ATOM 1403 N N . PRO A 1 178 ? -48.198 36.934 31.790 1.00 45.38 178 PRO A N 1
ATOM 1404 C CA . PRO A 1 178 ? -49.399 36.135 31.973 1.00 45.38 178 PRO A CA 1
ATOM 1405 C C . PRO A 1 178 ? -50.379 36.914 32.857 1.00 45.38 178 PRO A C 1
ATOM 1407 O O . PRO A 1 178 ? -50.195 37.038 34.070 1.00 45.38 178 PRO A O 1
ATOM 1410 N N . GLN A 1 179 ? -51.431 37.469 32.253 1.00 51.56 179 GLN A N 1
ATOM 1411 C CA . GLN A 1 179 ? -52.543 38.051 33.000 1.00 51.56 179 GLN A CA 1
ATOM 1412 C C . GLN A 1 179 ? -53.314 36.945 33.737 1.00 51.56 179 GLN A C 1
ATOM 1414 O O . GLN A 1 179 ? -54.005 36.126 33.136 1.00 51.56 179 GLN A O 1
ATOM 1419 N N . LYS A 1 180 ? -53.215 36.961 35.071 1.00 48.16 180 LYS A N 1
ATOM 1420 C CA . LYS A 1 180 ? -54.151 36.311 35.997 1.00 48.16 180 LYS A CA 1
ATOM 1421 C C . LYS A 1 180 ? -55.594 36.674 35.631 1.00 48.16 180 LYS A C 1
ATOM 1423 O O . LYS A 1 180 ? -55.943 37.846 35.725 1.00 48.16 180 LYS A O 1
ATOM 1428 N N . LYS A 1 181 ? -56.440 35.674 35.371 1.00 45.62 181 LYS A N 1
ATOM 1429 C CA . LYS A 1 181 ? -57.870 35.671 35.734 1.00 45.62 181 LYS A CA 1
ATOM 1430 C C . LYS A 1 181 ? -58.337 34.225 35.918 1.00 45.62 181 LYS A C 1
ATOM 1432 O O . LYS A 1 181 ? -58.496 33.488 34.954 1.00 45.62 181 LYS A O 1
ATOM 1437 N N . ALA A 1 182 ? -58.532 33.833 37.174 1.00 51.28 182 ALA A N 1
ATOM 1438 C CA . ALA A 1 182 ? -59.302 32.647 37.531 1.00 51.28 182 ALA A CA 1
ATOM 1439 C C . ALA A 1 182 ? -60.800 33.000 37.484 1.00 51.28 182 ALA A C 1
ATOM 1441 O O . ALA A 1 182 ? -61.163 34.050 38.023 1.00 51.28 182 ALA A O 1
ATOM 1442 N N . PRO A 1 183 ? -61.676 32.165 36.899 1.00 47.41 183 PRO A N 1
ATOM 1443 C CA . PRO A 1 183 ? -63.106 32.260 37.131 1.00 47.41 183 PRO A CA 1
ATOM 1444 C C . PRO A 1 183 ? -63.524 31.352 38.292 1.00 47.41 183 PRO A C 1
ATOM 1446 O O . PRO A 1 183 ? -63.101 30.202 38.409 1.00 47.41 183 PRO A O 1
ATOM 1449 N N . ALA A 1 184 ? -64.352 31.926 39.157 1.00 45.94 184 ALA A N 1
ATOM 1450 C CA . ALA A 1 184 ? -64.941 31.311 40.330 1.00 45.94 184 ALA A CA 1
ATOM 1451 C C . ALA A 1 184 ? -66.063 30.324 39.958 1.00 45.94 184 ALA A C 1
ATOM 1453 O O . ALA A 1 184 ? -66.826 30.574 39.030 1.00 45.94 184 ALA A O 1
ATOM 1454 N N . ASN A 1 185 ? -66.200 29.278 40.776 1.00 46.22 185 ASN A N 1
ATOM 1455 C CA . ASN A 1 185 ? -67.367 28.396 40.908 1.00 46.22 185 ASN A CA 1
ATOM 1456 C C . ASN A 1 185 ? -67.634 27.375 39.784 1.00 46.22 185 ASN A C 1
ATOM 1458 O O . ASN A 1 185 ? -68.482 27.594 38.927 1.00 46.22 185 ASN A O 1
ATOM 1462 N N . ALA A 1 186 ? -67.043 26.182 39.908 1.00 47.97 186 ALA A N 1
ATOM 1463 C CA . ALA A 1 186 ? -67.730 24.918 39.610 1.00 47.97 186 ALA A CA 1
ATOM 1464 C C . ALA A 1 186 ? -67.056 23.763 40.370 1.00 47.97 186 ALA A C 1
ATOM 1466 O O . ALA A 1 186 ? -66.117 23.124 39.906 1.00 47.97 186 ALA A O 1
ATOM 1467 N N . SER A 1 187 ? -67.540 23.544 41.589 1.00 48.91 187 SER A N 1
ATOM 1468 C CA . SER A 1 187 ? -67.400 22.293 42.328 1.00 48.91 187 SER A CA 1
ATOM 1469 C C . SER A 1 187 ? -68.310 21.245 41.684 1.00 48.91 187 SER A C 1
ATOM 1471 O O . SER A 1 187 ? -69.489 21.541 41.507 1.00 48.91 187 SER A O 1
ATOM 1473 N N . ALA A 1 188 ? -67.788 20.062 41.344 1.00 41.69 188 ALA A N 1
ATOM 1474 C CA . ALA A 1 188 ? -68.412 18.761 41.631 1.00 41.69 188 ALA A CA 1
ATOM 1475 C C . ALA A 1 188 ? -67.656 17.600 40.948 1.00 41.69 188 ALA A C 1
ATOM 1477 O O . ALA A 1 188 ? -67.411 17.644 39.749 1.00 41.69 188 ALA A O 1
ATOM 1478 N N . LEU A 1 189 ? -67.298 16.584 41.749 1.00 44.78 189 LEU A N 1
ATOM 1479 C CA . LEU A 1 189 ? -67.504 15.136 41.525 1.00 44.78 189 LEU A CA 1
ATOM 1480 C C . LEU A 1 189 ? -67.569 14.642 40.054 1.00 44.78 189 LEU A C 1
ATOM 1482 O O . LEU A 1 189 ? -68.399 15.106 39.292 1.00 44.78 189 LEU A O 1
ATOM 1486 N N . GLN A 1 190 ? -66.885 13.600 39.570 1.00 52.75 190 GLN A N 1
ATOM 1487 C CA . GLN A 1 190 ? -66.288 12.404 40.173 1.00 52.75 190 GLN A CA 1
ATOM 1488 C C . GLN A 1 190 ? -65.550 11.588 39.064 1.00 52.75 190 GLN A C 1
ATOM 1490 O O . GLN A 1 190 ? -65.665 11.919 37.882 1.00 52.75 190 GLN A O 1
ATOM 1495 N N . PRO A 1 191 ? -64.816 10.509 39.414 1.00 52.34 191 PRO A N 1
ATOM 1496 C CA . PRO A 1 191 ? -64.012 9.693 38.505 1.00 52.34 191 PRO A CA 1
ATOM 1497 C C . PRO A 1 191 ? -64.830 8.560 37.865 1.00 52.34 191 PRO A C 1
ATOM 1499 O O . PRO A 1 191 ? -65.421 7.749 38.573 1.00 52.34 191 PRO A O 1
ATOM 1502 N N . ASN A 1 192 ? -64.796 8.418 36.537 1.00 46.19 192 ASN A N 1
ATOM 1503 C CA . ASN A 1 192 ? -65.362 7.242 35.867 1.00 46.19 192 ASN A CA 1
ATOM 1504 C C . ASN A 1 192 ? -64.279 6.207 35.560 1.00 46.19 192 ASN A C 1
ATOM 1506 O O . ASN A 1 192 ? -63.764 6.093 34.450 1.00 46.19 192 ASN A O 1
ATOM 1510 N N . ALA A 1 193 ? -63.974 5.414 36.585 1.00 45.47 193 ALA A N 1
ATOM 1511 C CA . ALA A 1 193 ? -63.493 4.057 36.403 1.00 45.47 193 ALA A CA 1
ATOM 1512 C C . ALA A 1 193 ? -64.648 3.156 35.918 1.00 45.47 193 ALA A C 1
ATOM 1514 O O . ALA A 1 193 ? -65.767 3.264 36.411 1.00 45.47 193 ALA A O 1
ATOM 1515 N N . LYS A 1 194 ? -64.309 2.189 35.054 1.00 50.78 194 LYS A N 1
ATOM 1516 C CA . LYS A 1 194 ? -65.101 1.026 34.593 1.00 50.78 194 LYS A CA 1
ATOM 1517 C C . LYS A 1 194 ? -66.040 1.249 33.397 1.00 50.78 194 LYS A C 1
ATOM 1519 O O . LYS A 1 194 ? -67.200 1.605 33.553 1.00 50.78 194 LYS A O 1
ATOM 1524 N N . ARG A 1 195 ? -65.609 0.743 32.237 1.00 46.62 195 ARG A N 1
ATOM 1525 C CA . ARG A 1 195 ? -66.407 -0.223 31.461 1.00 46.62 195 ARG A CA 1
ATOM 1526 C C . ARG A 1 195 ? -65.484 -1.248 30.794 1.00 46.62 195 ARG A C 1
ATOM 1528 O O . ARG A 1 195 ? -64.822 -0.965 29.807 1.00 46.62 195 ARG A O 1
ATOM 1535 N N . ARG A 1 196 ? -65.439 -2.441 31.397 1.00 51.19 196 ARG A N 1
ATOM 1536 C CA . ARG A 1 196 ? -65.035 -3.702 30.762 1.00 51.19 196 ARG A CA 1
ATOM 1537 C C . ARG A 1 196 ? -66.092 -4.111 29.728 1.00 51.19 196 ARG A C 1
ATOM 1539 O O . ARG A 1 196 ? -67.280 -4.017 30.028 1.00 51.19 196 ARG A O 1
ATOM 1546 N N . LYS A 1 197 ? -65.638 -4.657 28.602 1.00 50.94 197 LYS A N 1
ATOM 1547 C CA . LYS A 1 197 ? -66.233 -5.762 27.819 1.00 50.94 197 LYS A CA 1
ATOM 1548 C C . LYS A 1 197 ? -65.161 -6.101 26.771 1.00 50.94 197 LYS A C 1
ATOM 1550 O O . LYS A 1 197 ? -64.899 -5.264 25.923 1.00 50.94 197 LYS A O 1
ATOM 1555 N N . VAL A 1 198 ? -64.294 -7.102 26.940 1.00 44.16 198 VAL A N 1
ATOM 1556 C CA . VAL A 1 198 ? -64.559 -8.553 26.879 1.00 44.16 198 VAL A CA 1
ATOM 1557 C C . VAL A 1 198 ? -65.634 -8.875 25.850 1.00 44.16 198 VAL A C 1
ATOM 1559 O O . VAL A 1 198 ? -66.813 -8.793 26.181 1.00 44.16 198 VAL A O 1
ATOM 1562 N N . VAL A 1 199 ? -65.189 -9.214 24.640 1.00 47.38 199 VAL A N 1
ATOM 1563 C CA . VAL A 1 199 ? -65.703 -10.322 23.822 1.00 47.38 199 VAL A CA 1
ATOM 1564 C C . VAL A 1 199 ? -64.490 -10.856 23.047 1.00 47.38 199 VAL A C 1
ATOM 1566 O O . VAL A 1 199 ? -64.049 -10.239 22.081 1.00 47.38 199 VAL A O 1
ATOM 1569 N N . GLU A 1 200 ? -63.889 -11.930 23.558 1.00 46.38 200 GLU A N 1
ATOM 1570 C CA . GLU A 1 200 ? -63.348 -12.982 22.694 1.00 46.38 200 GLU A CA 1
ATOM 1571 C C . GLU A 1 200 ? -64.566 -13.678 22.082 1.00 46.38 200 GLU A C 1
ATOM 1573 O O . GLU A 1 200 ? -65.534 -13.899 22.807 1.00 46.38 200 GLU A O 1
ATOM 1578 N N . ASP A 1 201 ? -64.561 -13.921 20.774 1.00 41.69 201 ASP A N 1
ATOM 1579 C CA . ASP A 1 201 ? -64.892 -15.240 20.227 1.00 41.69 201 ASP A CA 1
ATOM 1580 C C . ASP A 1 201 ? -64.789 -15.247 18.694 1.00 41.69 201 ASP A C 1
ATOM 1582 O O . ASP A 1 201 ? -65.305 -14.375 17.999 1.00 41.69 201 ASP A O 1
ATOM 1586 N N . GLU A 1 202 ? -64.099 -16.284 18.220 1.00 44.34 202 GLU A N 1
ATOM 1587 C CA . GLU A 1 202 ? -64.371 -17.011 16.978 1.00 44.34 202 GLU A CA 1
ATOM 1588 C C . GLU A 1 202 ? -64.145 -16.303 15.627 1.00 44.34 202 GLU A C 1
ATOM 1590 O O . GLU A 1 202 ? -65.032 -15.697 15.033 1.00 44.34 202 GLU A O 1
ATOM 1595 N N . PHE A 1 203 ? -62.978 -16.568 15.028 1.00 41.72 203 PHE A N 1
ATOM 1596 C CA . PHE A 1 203 ? -62.944 -16.953 13.612 1.00 41.72 203 PHE A CA 1
ATOM 1597 C C . PHE A 1 203 ? -61.913 -18.069 13.400 1.00 41.72 203 PHE A C 1
ATOM 1599 O O . PHE A 1 203 ? -60.797 -17.862 12.929 1.00 41.72 203 PHE A O 1
ATOM 1606 N N . ALA A 1 204 ? -62.297 -19.274 13.822 1.00 50.12 204 ALA A N 1
ATOM 1607 C CA . ALA A 1 204 ? -61.804 -20.502 13.219 1.00 50.12 204 ALA A CA 1
ATOM 1608 C C . ALA A 1 204 ? -62.727 -20.844 12.036 1.00 50.12 204 ALA A C 1
ATOM 1610 O O . ALA A 1 204 ? -63.944 -20.877 12.190 1.00 50.12 204 ALA A O 1
ATOM 1611 N N . GLY A 1 205 ? -62.137 -21.097 10.872 1.00 42.75 205 GLY A N 1
ATOM 1612 C CA . GLY A 1 205 ? -62.804 -21.567 9.652 1.00 42.75 205 GLY A CA 1
ATOM 1613 C C . GLY A 1 205 ? -61.783 -21.559 8.517 1.00 42.75 205 GLY A C 1
ATOM 1614 O O . GLY A 1 205 ? -61.508 -20.501 7.965 1.00 42.75 205 GLY A O 1
ATOM 1615 N N . SER A 1 206 ? -60.946 -22.602 8.446 1.00 42.09 206 SER A N 1
ATOM 1616 C CA . SER A 1 206 ? -61.046 -23.751 7.512 1.00 42.09 206 SER A CA 1
ATOM 1617 C C . SER A 1 206 ? -60.380 -23.428 6.161 1.00 42.09 206 SER A C 1
ATOM 1619 O O . SER A 1 206 ? -60.725 -22.435 5.537 1.00 42.09 206 SER A O 1
ATOM 1621 N N . SER A 1 207 ? -59.297 -24.118 5.767 1.00 45.47 207 SER A N 1
ATOM 1622 C CA . SER A 1 207 ? -59.333 -25.418 5.054 1.00 45.47 207 SER A CA 1
ATOM 1623 C C . SER A 1 207 ? -60.188 -25.266 3.788 1.00 45.47 207 SER A C 1
ATOM 1625 O O . SER A 1 207 ? -61.386 -25.060 3.925 1.00 45.47 207 SER A O 1
ATOM 1627 N N . ASP A 1 208 ? -59.637 -25.141 2.582 1.00 46.19 208 ASP A N 1
ATOM 1628 C CA . ASP A 1 208 ? -58.990 -26.173 1.743 1.00 46.19 208 ASP A CA 1
ATOM 1629 C C . ASP A 1 208 ? -59.824 -26.201 0.449 1.00 46.19 208 ASP A C 1
ATOM 1631 O O . ASP A 1 208 ? -61.042 -26.300 0.557 1.00 46.19 208 ASP A O 1
ATOM 1635 N N . ASP A 1 209 ? -59.217 -25.980 -0.720 1.00 50.28 209 ASP A N 1
ATOM 1636 C CA . ASP A 1 209 ? -59.685 -26.562 -1.988 1.00 50.28 209 ASP A CA 1
ATOM 1637 C C . ASP A 1 209 ? -58.746 -26.224 -3.160 1.00 50.28 209 ASP A C 1
ATOM 1639 O O . ASP A 1 209 ? -58.273 -25.095 -3.329 1.00 50.28 209 ASP A O 1
ATOM 1643 N N . ASP A 1 210 ? -58.507 -27.269 -3.946 1.00 42.00 210 ASP A N 1
ATOM 1644 C CA . ASP A 1 210 ? -57.593 -27.421 -5.072 1.00 42.00 210 ASP A CA 1
ATOM 1645 C C . ASP A 1 210 ? -57.931 -26.570 -6.311 1.00 42.00 210 ASP A C 1
ATOM 1647 O O . ASP A 1 210 ? -59.097 -26.422 -6.684 1.00 42.00 210 ASP A O 1
ATOM 1651 N N . MET A 1 211 ? -56.878 -26.126 -7.018 1.00 41.00 211 MET A N 1
ATOM 1652 C CA . MET A 1 211 ? -56.757 -26.065 -8.492 1.00 41.00 211 MET A CA 1
ATOM 1653 C C . MET A 1 211 ? -55.299 -25.862 -8.914 1.00 41.00 211 MET A C 1
ATOM 1655 O O . MET A 1 211 ? -54.642 -24.944 -8.372 1.00 41.00 211 MET A O 1
#

pLDDT: mean 74.94, std 17.83, range [31.81, 94.69]

Sequence (211 aa):
MSADSLYQVIHDHRTQPPRQYLFTANRVLRDWGLQLFTPHGDDDLRVWTGVWMFREADFDKEVVEAAINAGLLHVEKGHSRVDDVMMMVVVSPPDEEPLCFHLRSDPKVNSHGSKLLDAAFKLQARLVVDVDRSEMRLIRAQLSEKDAEIASLRAKLASIKATVARSTGGDNKKLVSPQKKAPANASALQPNAKRRKVVEDEFAGSSDDDM

=== Feature glossary ===
Key to the feature types in this record:

pLDDT. pLDDT is the predicted lDDT-Cα score: AlphaFold's confidence that the local environment of each residue (all inter-atomic distances within 15 Å) is correctly placed. It is a per-residue number between 0 and 100, with higher meaning more reliable.

Radius of gyration, Cα contacts, bounding box. The geometric summary reports three shape descriptors. Rg (radius of gyration) measures how spread out the Cα atoms are about their centre of mass; compact globular proteins have small Rg, elongated or unfolded ones large. Cα contacts (<8 Å, |i−j|>4) count long-range residue pairs in spatial proximity — high for tightly packed folds, near zero for rods or random coil. The bounding-box extents give the protein's footprint along x, y, z in Å.

Backbone torsions (φ/ψ). Backbone dihedral angles. Every residue except chain termini has a φ (preceding-C → N → Cα → C) and a ψ (N → Cα → C → next-N). They are reported in degrees following the IUPAC sign convention. Secondary structure is essentially a statement about which (φ, ψ) basin each residue occupies.

Contact-map, Ramachandran, and PAE plots. Plot images: a contact map (which residues are close in 3D, as an N×N binary image), a Ramachandran scatter (backbone torsion angles, revealing secondary-structure composition at a glance), and — for AlphaFold structures — a PAE heatmap (pairwise prediction confidence).

Predicted aligned error. Predicted Aligned Error (PAE) is an AlphaFold confidence matrix: entry (i, j) is the expected error in the position of residue j, in ångströms, when the prediction is superimposed on the true structure at residue i. Low PAE within a block of resid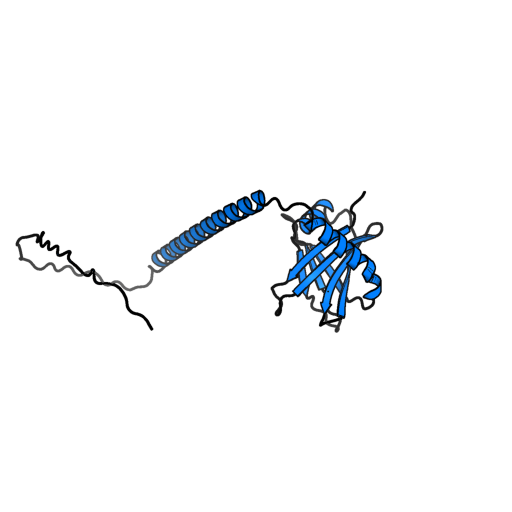ues means that block is internally rigid and well-predicted; high PAE between two blocks means their relative placement is uncertain even if each block individually is confident.

Secondary structure (3-state, P-SEA). Three-state secondary structure (P-SEA) collapses the eight DSSP classes into helix (a), strand (b), and coil (c). P-SEA assigns these from Cα geometry alone — distances and angles — without requiring backbone oxygens, so it works on any Cα trace.

Solvent-accessible surface area. Solvent-accessible surface area (SASA) is the area in Å² traced out by the centre of a 1.4 Å probe sphere (a water molecule) rolled over the protein's van der Waals surface (Shrake–Rupley / Lee–Richards construction). Buried residues have near-zero SASA; fully exposed residues can exceed 200 Å². The total SASA scales roughly with the number of surface residues.

Foldseek 3Di. The Foldseek 3Di string encodes local tertiary geometry as a 20-letter alphabet — one character per residue — derived from the relative positions of nearby Cα atoms. Unlike the amino-acid sequence, 3Di is a direct function of the 3D structure, so two proteins with the same fold have similar 3Di strings even at low sequence identity.

B-factor. For experimental (PDB) structures, the B-factor (temperature factor) quantifies the positional spread of each atom in the crystal — a combination of thermal vibration and static disorder — in units of Å². High B-factors mark flexible loops or poorly resolved regions; low B-factors mark the rigid, well-ordered core.

mmCIF coordinates. The mmCIF block holds the 3D Cartesian coordinates of each backbone atom (N, Cα, C, O) in ångströms. mmCIF is the PDB's canonical archive format — a tagged-loop text representation of the atomic model.

InterPro / GO / CATH / organism. Functional annotations link the protein to curated databases. InterPro entries identify conserved domains and families by matching the sequence against member-database signatures (Pfam, PROSITE, CDD, …). Gene Ontology (GO) terms describe molecular function, biological process, and cellular component in a controlled vocabulary. CATH places the structure in a hierarchical fold classification (Class/Architecture/Topology/Homologous-superfamily). The organism is the source species.

Rendered structure images. Structure images are PyMOL renders from six orthogonal camera directions. Cartoon representation draws helices as coils and strands as arrows; sticks shows the backbone as bonds; surface shows the solvent-excluded envelope. Rainbow coloring maps sequence position to hue (blue→red, N→C); chain coloring assigns a distinct color per polypeptide.

Sequence. This is the polypeptide sequence — one letter per residue, N-terminus first. Length ranges from a few dozen residues for small domains to over a thousand for large multi-domain proteins.

Secondary structure (8-state, DSSP). The SS8 string is DSSP's per-residue secondary-structure call. α-helix (H) means an i→i+4 H-bond ladder; β-strand (E) means the residue participates in a β-sheet; 3₁₀ (G) and π (I) are tighter and wider helices; T/S are turns/bends; '-' is loop.

Nearest PDB structures. Structural nearest neighbors (via Foldseek easy-search vs the PDB). Reported per hit: target PDB id, E-value, and alignment TM-score. A TM-score above ~0.5 is the conventional threshold for 'same fold'.